Protein AF-A0A7D8ZAU3-F1 (afdb_monomer_lite)

Foldseek 3Di:
DLQDPLQLVLLVQVLVLCVPPPLVVLDDDDDFDAFAQACPAPLRTGDPVHDLVLLLLLLLLLLVVQHRPNLSSQLSVQCSPPPGPQCRQPPVSSVVSNVVSVHPCPVSCSVCQFPNDVVSVVVVVLVPDPPRDPPPPPPPPPPPPPPVDRDDGYPNSSVSSVVSNVVCVVVVPNAPPWDWDQDPPDPGIQIWGQDPNDTDSCPQDDGSVSVSVRSVVRSVVVVVVVVPPDDPPDDDDD

Sequence (238 aa):
MSRCPDARRCEAVFEEVIKADGIADKIDLSLGIVGKIDPEAEYGVDCMHGDLECAGDAHELCLVENLPLTQWYAVLTCMNFAHFPGAIGQLAFTRQCAEASGVDWWGSGVGRCIQGRHAEHAALVEKDDPRGEVATFNNKDEAWAFDPAPEPLGRRARRLLRDSVEQTIADGIKKSCTIRITSTLNSRYRDCVVDGGQWKGCNDGHEVVDFVKAINEEHKNLGKLNEKKIPPWWTVLV

Radius of gyration: 20.71 Å; chains: 1; bounding box: 61×51×58 Å

Structure (mmCIF, N/CA/C/O backbone):
data_AF-A0A7D8ZAU3-F1
#
_entry.id   AF-A0A7D8ZAU3-F1
#
loop_
_atom_site.group_PDB
_atom_site.id
_atom_site.type_symbol
_atom_site.label_atom_id
_atom_site.label_alt_id
_atom_site.label_comp_id
_atom_site.label_asym_id
_atom_site.label_entity_id
_atom_site.label_seq_id
_atom_site.pdbx_PDB_ins_code
_atom_site.Cartn_x
_atom_site.Cartn_y
_atom_site.Cartn_z
_atom_site.occupancy
_atom_site.B_iso_or_equiv
_atom_site.auth_seq_id
_atom_site.auth_comp_id
_atom_site.auth_asym_id
_atom_site.auth_atom_id
_atom_site.pdbx_PDB_model_num
ATOM 1 N N . MET A 1 1 ? 6.099 1.393 2.712 1.00 96.12 1 MET A N 1
ATOM 2 C CA . MET A 1 1 ? 7.513 1.006 2.870 1.00 96.12 1 MET A CA 1
ATOM 3 C C . MET A 1 1 ? 7.552 -0.507 2.886 1.00 96.12 1 MET A C 1
ATOM 5 O O . MET A 1 1 ? 7.630 -1.127 3.945 1.00 96.12 1 MET A O 1
ATOM 9 N N . SER A 1 2 ? 7.455 -1.069 1.693 1.00 97.56 2 SER A N 1
ATOM 10 C CA . SER A 1 2 ? 7.333 -2.488 1.367 1.00 97.56 2 SER A CA 1
ATOM 11 C C . SER A 1 2 ? 8.500 -3.332 1.888 1.00 97.56 2 SER A C 1
ATOM 13 O O . SER A 1 2 ? 8.362 -4.524 2.133 1.00 97.56 2 SER A O 1
ATOM 15 N N . ARG A 1 3 ? 9.673 -2.725 2.121 1.00 97.31 3 ARG A N 1
ATOM 16 C CA . ARG A 1 3 ? 10.873 -3.421 2.626 1.00 97.31 3 ARG A CA 1
ATOM 17 C C . ARG A 1 3 ? 11.114 -3.221 4.124 1.00 97.31 3 ARG A C 1
ATOM 19 O O . ARG A 1 3 ? 12.088 -3.745 4.667 1.00 97.31 3 ARG A O 1
ATOM 26 N N . CYS A 1 4 ? 10.238 -2.490 4.815 1.00 97.94 4 CYS A N 1
ATOM 27 C CA . CYS A 1 4 ? 10.399 -2.173 6.229 1.00 97.94 4 CYS A CA 1
ATOM 28 C C . CYS A 1 4 ? 9.945 -3.340 7.131 1.00 97.94 4 CYS A C 1
ATOM 30 O O . CYS A 1 4 ? 8.795 -3.773 7.049 1.00 97.94 4 CYS A O 1
ATOM 32 N N . PRO A 1 5 ? 10.786 -3.831 8.063 1.00 97.38 5 PRO A N 1
ATOM 33 C CA . PRO A 1 5 ? 10.400 -4.923 8.959 1.00 97.38 5 PRO A CA 1
ATOM 34 C C . PRO A 1 5 ? 9.244 -4.559 9.907 1.00 97.38 5 PRO A C 1
ATOM 36 O O . PRO A 1 5 ? 8.476 -5.441 10.292 1.00 97.38 5 PRO A O 1
ATOM 39 N N . ASP A 1 6 ? 9.094 -3.277 10.259 1.00 97.62 6 ASP A N 1
ATOM 40 C CA . ASP A 1 6 ? 7.975 -2.792 11.074 1.00 97.62 6 ASP A CA 1
ATOM 41 C C . ASP A 1 6 ? 6.657 -2.767 10.269 1.00 97.62 6 ASP A C 1
ATOM 43 O O . ASP A 1 6 ? 5.606 -3.073 10.834 1.00 97.62 6 ASP A O 1
ATOM 47 N N . ALA A 1 7 ? 6.708 -2.489 8.954 1.00 97.56 7 ALA A N 1
ATOM 48 C CA . ALA A 1 7 ? 5.566 -2.619 8.030 1.00 97.56 7 ALA A CA 1
ATOM 49 C C . ALA A 1 7 ? 5.050 -4.056 7.991 1.00 97.56 7 ALA A C 1
ATOM 51 O O . ALA A 1 7 ? 3.906 -4.310 8.372 1.00 97.56 7 ALA A O 1
ATOM 52 N N . ARG A 1 8 ? 5.951 -5.005 7.708 1.00 97.12 8 ARG A N 1
ATOM 53 C CA . ARG A 1 8 ? 5.633 -6.438 7.683 1.00 97.12 8 ARG A CA 1
ATOM 54 C C . ARG A 1 8 ? 4.973 -6.921 8.974 1.00 97.12 8 ARG A C 1
ATOM 56 O O . ARG A 1 8 ? 4.110 -7.793 8.950 1.00 97.12 8 ARG A O 1
ATOM 63 N N . ARG A 1 9 ? 5.373 -6.369 10.127 1.00 96.31 9 ARG A N 1
ATOM 64 C CA . ARG A 1 9 ? 4.772 -6.718 11.421 1.00 96.31 9 ARG A CA 1
ATOM 65 C C . ARG A 1 9 ? 3.325 -6.245 11.540 1.00 96.31 9 ARG A C 1
ATOM 67 O O . ARG A 1 9 ? 2.490 -7.010 12.014 1.00 96.31 9 ARG A O 1
ATOM 74 N N . CYS A 1 10 ? 3.031 -5.011 11.143 1.00 96.81 10 CYS A N 1
ATOM 75 C CA . CYS A 1 10 ? 1.653 -4.531 11.099 1.00 96.81 10 CYS A CA 1
ATOM 76 C C . CYS A 1 10 ? 0.798 -5.332 10.131 1.00 96.81 10 CYS A C 1
ATOM 78 O O . CYS A 1 10 ? -0.321 -5.692 10.473 1.00 96.81 10 CYS A O 1
ATOM 80 N N . GLU A 1 11 ? 1.330 -5.598 8.942 1.00 97.19 11 GLU A N 1
ATOM 81 C CA . GLU A 1 11 ? 0.614 -6.299 7.880 1.00 97.19 11 GLU A CA 1
ATOM 82 C C . GLU A 1 11 ? 0.275 -7.730 8.301 1.00 97.19 11 GLU A C 1
ATOM 84 O O . GLU A 1 11 ? -0.856 -8.165 8.125 1.00 97.19 11 GLU A O 1
ATOM 89 N N . ALA A 1 12 ? 1.190 -8.421 8.990 1.00 96.19 12 ALA A N 1
ATOM 90 C CA . ALA A 1 12 ? 0.909 -9.734 9.571 1.00 96.19 12 ALA A CA 1
ATOM 91 C C . ALA A 1 12 ? -0.213 -9.699 10.628 1.00 96.19 12 ALA A C 1
ATOM 93 O O . ALA A 1 12 ? -1.026 -10.616 10.698 1.00 96.19 12 ALA A O 1
ATOM 94 N N . VAL A 1 13 ? -0.286 -8.646 11.453 1.00 97.12 13 VAL A N 1
ATOM 95 C CA . VAL A 1 13 ? -1.397 -8.485 12.409 1.00 97.12 13 VAL A CA 1
ATOM 96 C C . VAL A 1 13 ? -2.700 -8.179 11.673 1.00 97.12 13 VAL A C 1
ATOM 98 O O . VAL A 1 13 ? -3.735 -8.763 11.988 1.00 97.12 13 VAL A O 1
ATOM 101 N N . PHE A 1 14 ? -2.669 -7.273 10.694 1.00 96.50 14 PHE A N 1
ATOM 102 C CA . PHE A 1 14 ? -3.873 -6.855 9.982 1.00 96.50 14 PHE A CA 1
ATOM 103 C C . PHE A 1 14 ? -4.424 -7.929 9.044 1.00 96.50 14 PHE A C 1
ATOM 105 O O . PHE A 1 14 ? -5.636 -7.968 8.849 1.00 96.50 14 PHE A O 1
ATOM 112 N N . GLU A 1 15 ? -3.590 -8.839 8.541 1.00 95.81 15 GLU A N 1
ATOM 113 C CA . GLU A 1 15 ? -4.046 -10.038 7.835 1.00 95.81 15 GLU A CA 1
ATOM 114 C C . GLU A 1 15 ? -5.075 -10.808 8.678 1.00 95.81 15 GLU A C 1
ATOM 116 O O . GLU A 1 15 ? -6.176 -11.115 8.217 1.00 95.81 15 GLU A O 1
ATOM 121 N N . GLU A 1 16 ? -4.750 -11.059 9.946 1.00 97.31 16 GLU A N 1
ATOM 122 C CA . GLU A 1 16 ? -5.627 -11.781 10.867 1.00 97.31 16 GLU A CA 1
ATOM 123 C C . GLU A 1 16 ? -6.837 -10.940 11.302 1.00 97.31 16 GLU A C 1
ATOM 125 O O . GLU A 1 16 ? -7.926 -11.478 11.509 1.00 97.31 16 GLU A O 1
ATOM 130 N N . VAL A 1 17 ? -6.695 -9.611 11.373 1.00 97.44 17 VAL A N 1
ATOM 131 C CA . VAL A 1 17 ? -7.827 -8.696 11.613 1.00 97.44 17 VAL A CA 1
ATOM 132 C C . VAL A 1 17 ? -8.831 -8.751 10.461 1.00 97.44 17 VAL A C 1
ATOM 134 O O . VAL A 1 17 ? -10.031 -8.832 10.710 1.00 97.44 17 VAL A O 1
ATOM 137 N N . ILE A 1 18 ? -8.368 -8.738 9.210 1.00 96.06 18 ILE A N 1
ATOM 138 C CA . ILE A 1 18 ? -9.230 -8.783 8.019 1.00 96.06 18 ILE A CA 1
ATOM 139 C C . ILE A 1 18 ? -9.962 -10.126 7.921 1.00 96.06 18 ILE A C 1
ATOM 141 O O . ILE A 1 18 ? -11.128 -10.156 7.530 1.00 96.06 18 ILE A O 1
ATOM 145 N N . LYS A 1 19 ? -9.301 -11.226 8.306 1.00 95.62 19 LYS A N 1
ATOM 146 C CA . LYS A 1 19 ? -9.902 -12.570 8.355 1.00 95.62 19 LYS A CA 1
ATOM 147 C C . LYS A 1 19 ? -10.919 -12.746 9.486 1.00 95.62 19 LYS A C 1
ATOM 149 O O . LYS A 1 19 ? -11.674 -13.719 9.460 1.00 95.62 19 LYS A O 1
ATOM 154 N N . ALA A 1 20 ? -10.939 -11.859 10.482 1.00 97.00 20 ALA A N 1
ATOM 155 C CA . ALA A 1 20 ? -11.909 -11.940 11.564 1.00 97.00 20 ALA A CA 1
ATOM 156 C C . ALA A 1 20 ? -13.340 -11.722 11.043 1.00 97.00 20 ALA A C 1
ATOM 158 O O . ALA A 1 20 ? -13.595 -10.891 10.168 1.00 97.00 20 ALA A O 1
ATOM 159 N N . ASP A 1 21 ? -14.284 -12.477 11.609 1.00 95.00 21 ASP A N 1
ATOM 160 C CA . ASP A 1 21 ? -15.651 -12.566 11.098 1.00 95.00 21 ASP A CA 1
ATOM 161 C C . ASP A 1 21 ? -16.341 -11.193 10.983 1.00 95.00 21 ASP A C 1
ATOM 163 O O . ASP A 1 21 ? -16.416 -10.407 11.937 1.00 95.00 21 ASP A O 1
ATOM 167 N N . GLY A 1 22 ? -16.823 -10.896 9.775 1.00 93.75 22 GLY A N 1
ATOM 168 C CA . GLY A 1 22 ? -17.510 -9.655 9.432 1.00 93.75 22 GLY A CA 1
ATOM 169 C C . GLY A 1 22 ? -16.682 -8.376 9.594 1.00 93.75 22 GLY A C 1
ATOM 170 O O . GLY A 1 22 ? -17.286 -7.315 9.759 1.00 93.75 22 GLY A O 1
ATOM 171 N N . ILE A 1 23 ? -15.343 -8.433 9.626 1.00 96.06 23 ILE A N 1
ATOM 172 C CA . ILE A 1 23 ? -14.496 -7.226 9.629 1.00 96.06 23 ILE A CA 1
ATOM 173 C C . ILE A 1 23 ? -14.308 -6.656 8.227 1.00 96.06 23 ILE A C 1
ATOM 175 O O . ILE A 1 23 ? -14.427 -5.443 8.069 1.00 96.06 23 ILE A O 1
ATOM 179 N N . ALA A 1 24 ? -14.066 -7.501 7.222 1.00 92.62 24 ALA A N 1
ATOM 180 C CA . ALA A 1 24 ? -13.838 -7.051 5.847 1.00 92.62 24 ALA A CA 1
ATOM 181 C C . ALA A 1 24 ? -14.979 -6.163 5.305 1.00 92.62 24 ALA A C 1
ATOM 183 O O . ALA A 1 24 ? -14.713 -5.209 4.584 1.00 92.62 24 ALA A O 1
ATOM 184 N N . ASP A 1 25 ? -16.224 -6.409 5.725 1.00 92.81 25 ASP A N 1
ATOM 185 C CA . ASP A 1 25 ? -17.401 -5.623 5.319 1.00 92.81 25 ASP A CA 1
ATOM 186 C C . ASP A 1 25 ? -17.558 -4.285 6.070 1.00 92.81 25 ASP A C 1
ATOM 188 O O . ASP A 1 25 ? -18.418 -3.473 5.730 1.00 92.81 25 ASP A O 1
ATOM 192 N N . LYS A 1 26 ? -16.775 -4.059 7.131 1.00 94.38 26 LYS A N 1
ATOM 193 C CA . LYS A 1 26 ? -16.875 -2.881 8.015 1.00 94.38 26 LYS A CA 1
ATOM 194 C C . LYS A 1 26 ? -15.749 -1.876 7.809 1.00 94.38 26 LYS A C 1
ATOM 196 O O . LYS A 1 26 ? -15.745 -0.840 8.478 1.00 94.38 26 LYS A O 1
ATOM 201 N N . ILE A 1 27 ? -14.787 -2.190 6.947 1.00 94.50 27 ILE A N 1
ATOM 202 C CA . ILE A 1 27 ? -13.601 -1.371 6.716 1.00 94.50 27 ILE A CA 1
ATOM 203 C C . ILE A 1 27 ? -13.516 -0.931 5.261 1.00 94.50 27 ILE A C 1
ATOM 205 O O . ILE A 1 27 ? -13.858 -1.671 4.346 1.00 94.50 27 ILE A O 1
ATOM 209 N N . ASP A 1 28 ? -12.995 0.274 5.077 1.00 93.00 28 ASP A N 1
ATOM 210 C CA . ASP A 1 28 ? -12.456 0.750 3.811 1.00 93.00 28 ASP A CA 1
ATOM 211 C C . ASP A 1 28 ? -10.948 0.916 4.022 1.00 93.00 28 ASP A C 1
ATOM 213 O O . ASP A 1 28 ? -10.507 1.835 4.719 1.00 93.00 28 ASP A O 1
ATOM 217 N N . LEU A 1 29 ? -10.168 -0.071 3.571 1.00 94.31 29 LEU A N 1
ATOM 218 C CA . LEU A 1 29 ? -8.738 -0.151 3.860 1.00 94.31 29 LEU A CA 1
ATOM 219 C C . LEU A 1 29 ? -7.921 0.450 2.717 1.00 94.31 29 LEU A C 1
ATOM 221 O O . LEU A 1 29 ? -7.858 -0.113 1.627 1.00 94.31 29 LEU A O 1
ATOM 225 N N . SER A 1 30 ? -7.218 1.540 3.013 1.00 94.00 30 SER A N 1
ATOM 226 C CA . SER A 1 30 ? -6.225 2.152 2.128 1.00 94.00 30 SER A CA 1
ATOM 227 C C . SER A 1 30 ? -4.796 1.841 2.580 1.00 94.00 30 SER A C 1
ATOM 229 O O . SER A 1 30 ? -4.517 1.839 3.781 1.00 94.00 30 SER A O 1
ATOM 231 N N . LEU A 1 31 ? -3.875 1.684 1.628 1.00 96.94 31 LEU A N 1
ATOM 232 C CA . LEU A 1 31 ? -2.433 1.611 1.878 1.00 96.94 31 LEU A CA 1
ATOM 233 C C . LE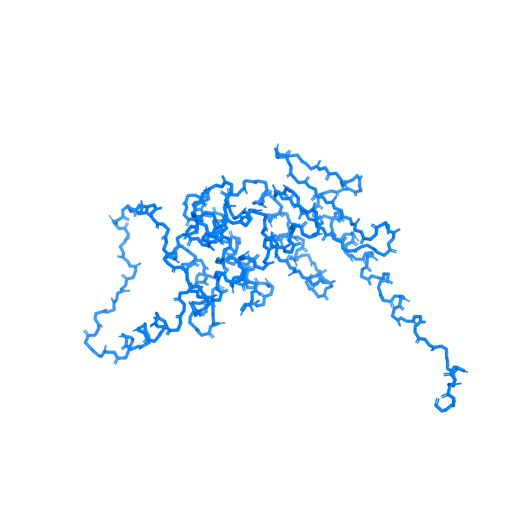U A 1 31 ? -1.778 2.976 1.628 1.00 96.94 31 LEU A C 1
ATOM 235 O O . LEU A 1 31 ? -2.071 3.629 0.629 1.00 96.94 31 LEU A O 1
ATOM 239 N N . GLY A 1 32 ? -0.877 3.390 2.522 1.00 97.44 32 GLY A N 1
ATOM 240 C CA . GLY A 1 32 ? -0.114 4.632 2.399 1.00 97.44 32 GLY A CA 1
ATOM 241 C C . GLY A 1 32 ? 1.392 4.393 2.478 1.00 97.44 32 GLY A C 1
ATOM 242 O O . GLY A 1 32 ? 1.887 3.721 3.381 1.00 97.44 32 GLY A O 1
ATOM 243 N N . ILE A 1 33 ? 2.127 4.986 1.543 1.00 98.25 33 ILE A N 1
ATOM 244 C CA . ILE A 1 33 ? 3.584 4.895 1.427 1.00 98.25 33 ILE A CA 1
ATOM 245 C C . ILE A 1 33 ? 4.261 6.107 2.062 1.00 98.25 33 ILE A C 1
ATOM 247 O O . ILE A 1 33 ? 3.938 7.248 1.740 1.00 98.25 33 ILE A O 1
ATOM 251 N N . VAL A 1 34 ? 5.225 5.857 2.949 1.00 98.25 34 VAL A N 1
ATOM 252 C CA . VAL A 1 34 ? 6.100 6.881 3.535 1.00 98.25 34 VAL A CA 1
ATOM 253 C C . VAL A 1 34 ? 7.380 6.963 2.711 1.00 98.25 34 VAL A C 1
ATOM 255 O O . VAL A 1 34 ? 8.058 5.958 2.534 1.00 98.25 34 VAL A O 1
ATOM 258 N N . GLY A 1 35 ? 7.723 8.164 2.259 1.00 97.50 35 GLY A N 1
ATOM 259 C CA . GLY A 1 35 ? 8.931 8.455 1.492 1.00 97.50 35 GLY A CA 1
ATOM 260 C C . GLY A 1 35 ? 9.160 9.962 1.413 1.00 97.50 35 GLY A C 1
ATOM 261 O O . GLY A 1 35 ? 8.532 10.734 2.148 1.00 97.50 35 GLY A O 1
ATOM 262 N N . LYS A 1 36 ? 10.045 10.400 0.520 1.00 98.25 36 LYS A N 1
ATOM 263 C CA . LYS A 1 36 ? 10.250 11.822 0.212 1.00 98.25 36 LYS A CA 1
ATOM 264 C C . LYS A 1 36 ? 10.069 12.061 -1.276 1.00 98.25 36 LYS A C 1
ATOM 266 O O . LYS A 1 36 ? 10.484 11.248 -2.087 1.00 98.25 36 LYS A O 1
ATOM 271 N N . ILE A 1 37 ? 9.484 13.196 -1.641 1.00 98.31 37 ILE A N 1
ATOM 272 C CA . ILE A 1 37 ? 9.418 13.600 -3.046 1.00 98.31 37 ILE A CA 1
ATOM 273 C C . ILE A 1 37 ? 10.795 14.093 -3.482 1.00 98.31 37 ILE A C 1
ATOM 275 O O . ILE A 1 37 ? 11.309 15.052 -2.906 1.00 98.31 37 ILE A O 1
ATOM 279 N N . ASP A 1 38 ? 11.351 13.455 -4.508 1.00 97.75 38 ASP A N 1
ATOM 280 C CA . ASP A 1 38 ? 12.632 13.820 -5.107 1.00 97.75 38 ASP A CA 1
ATOM 281 C C . ASP A 1 38 ? 12.553 13.649 -6.633 1.00 97.75 38 ASP A C 1
ATOM 283 O O . ASP A 1 38 ? 12.555 12.519 -7.118 1.00 97.75 38 ASP A O 1
ATOM 287 N N . PRO A 1 39 ? 12.449 14.744 -7.410 1.00 95.12 39 PRO A N 1
ATOM 288 C CA . PRO A 1 39 ? 12.384 14.683 -8.870 1.00 95.12 39 PRO A CA 1
ATOM 289 C C . PRO A 1 39 ? 13.600 14.033 -9.541 1.00 95.12 39 PRO A C 1
ATOM 291 O O . PRO A 1 39 ? 13.469 13.599 -10.684 1.00 95.12 39 PRO A O 1
ATOM 294 N N . GLU A 1 40 ? 14.747 13.985 -8.859 1.00 96.19 40 GLU A N 1
ATOM 295 C CA . GLU A 1 40 ? 15.991 13.412 -9.385 1.00 96.19 40 GLU A CA 1
ATOM 296 C C . GLU A 1 40 ? 16.122 11.911 -9.075 1.00 96.19 40 GLU A C 1
ATOM 298 O O . GLU A 1 40 ? 16.986 11.241 -9.640 1.00 96.19 40 GLU A O 1
ATOM 303 N N . ALA A 1 41 ? 15.267 11.366 -8.202 1.00 95.94 41 ALA A N 1
ATOM 304 C CA . ALA A 1 41 ? 15.216 9.935 -7.924 1.00 95.94 41 ALA A CA 1
ATOM 305 C C . ALA A 1 41 ? 14.584 9.157 -9.093 1.00 95.94 41 ALA A C 1
ATOM 307 O O . ALA A 1 41 ? 13.706 9.670 -9.793 1.00 95.94 41 ALA A O 1
ATOM 308 N N . GLU A 1 42 ? 14.960 7.883 -9.256 1.00 94.50 42 GLU A N 1
ATOM 309 C CA . GLU A 1 42 ? 14.556 7.008 -10.378 1.00 94.50 42 GLU A CA 1
ATOM 310 C C . GLU A 1 42 ? 13.036 7.018 -10.645 1.00 94.50 42 GLU A C 1
ATOM 312 O O . GLU A 1 42 ? 12.568 7.050 -11.790 1.00 94.50 42 GLU A O 1
ATOM 317 N N . TYR A 1 43 ? 12.241 7.057 -9.573 1.00 96.38 43 TYR A N 1
ATOM 318 C CA . TYR A 1 43 ? 10.780 7.060 -9.645 1.00 96.38 43 TYR A CA 1
ATOM 319 C C . TYR A 1 43 ? 10.125 8.377 -9.207 1.00 96.38 43 TYR A C 1
ATOM 321 O O . TYR A 1 43 ? 8.900 8.436 -9.083 1.00 96.38 43 TYR A O 1
ATOM 329 N N . GLY A 1 44 ? 10.906 9.444 -9.008 1.00 96.81 44 GLY A N 1
ATOM 330 C CA . GLY A 1 44 ? 10.417 10.730 -8.498 1.00 96.81 44 GLY A CA 1
ATOM 331 C C . GLY A 1 44 ? 10.161 10.751 -6.982 1.00 96.81 44 GLY A C 1
ATOM 332 O O . GLY A 1 44 ? 9.529 11.684 -6.473 1.00 96.81 44 GLY A O 1
ATOM 333 N N . VAL A 1 45 ? 10.599 9.703 -6.280 1.00 98.25 45 VAL A N 1
ATOM 334 C CA . VAL A 1 45 ? 10.457 9.488 -4.837 1.00 98.25 45 VAL A CA 1
ATOM 335 C C . VAL A 1 45 ? 11.741 8.848 -4.309 1.00 98.25 45 VAL A C 1
ATOM 337 O O . VAL A 1 45 ? 12.236 7.897 -4.905 1.00 98.25 45 VAL A O 1
ATOM 340 N N . ASP A 1 46 ? 12.241 9.356 -3.185 1.00 97.94 46 ASP A N 1
ATOM 341 C CA . ASP A 1 46 ? 13.327 8.781 -2.387 1.00 97.94 46 ASP A CA 1
ATOM 342 C C . ASP A 1 46 ? 12.733 7.916 -1.258 1.00 97.94 46 ASP A C 1
ATOM 344 O O . ASP A 1 46 ? 11.981 8.411 -0.403 1.00 97.94 46 ASP A O 1
ATOM 348 N N . CYS A 1 47 ? 13.050 6.618 -1.278 1.00 97.81 47 CYS A N 1
ATOM 349 C CA . CYS A 1 47 ? 12.605 5.620 -0.302 1.00 97.81 47 CYS A CA 1
ATOM 350 C C . CYS A 1 47 ? 13.749 5.211 0.635 1.00 97.81 47 CYS A C 1
ATOM 352 O O . CYS A 1 47 ? 14.914 5.148 0.245 1.00 97.81 47 CYS A O 1
ATOM 354 N N . MET A 1 48 ? 13.422 4.883 1.888 1.00 96.88 48 MET A N 1
ATOM 355 C CA . MET A 1 48 ? 14.415 4.635 2.941 1.00 96.88 48 MET A CA 1
ATOM 356 C C . MET A 1 48 ? 15.311 3.420 2.659 1.00 96.88 48 MET A C 1
ATOM 358 O O . MET A 1 48 ? 16.473 3.413 3.066 1.00 96.88 48 MET A O 1
ATOM 362 N N . HIS A 1 49 ? 14.790 2.405 1.972 1.00 95.25 49 HIS A N 1
ATOM 363 C CA . HIS A 1 49 ? 15.515 1.180 1.631 1.00 95.25 49 HIS A CA 1
ATOM 364 C C . HIS A 1 49 ? 15.896 1.109 0.139 1.00 95.25 49 HIS A C 1
ATOM 366 O O . HIS A 1 49 ? 16.114 0.017 -0.392 1.00 95.25 49 HIS A O 1
ATOM 372 N N . GLY A 1 50 ? 16.011 2.269 -0.520 1.00 95.50 50 GLY A N 1
ATOM 373 C CA . GLY A 1 50 ? 16.469 2.412 -1.904 1.00 95.50 50 GLY A CA 1
ATOM 374 C C . GLY A 1 50 ? 15.400 2.116 -2.957 1.00 95.50 50 GLY A C 1
ATOM 375 O O . GLY A 1 50 ? 14.234 1.874 -2.647 1.00 95.50 50 GLY A O 1
ATOM 376 N N . ASP A 1 51 ? 15.810 2.112 -4.224 1.00 96.12 51 ASP A N 1
ATOM 377 C CA . ASP A 1 51 ? 14.881 2.094 -5.362 1.00 96.12 51 ASP A CA 1
ATOM 378 C C . ASP A 1 51 ? 14.000 0.841 -5.423 1.00 96.12 51 ASP A C 1
ATOM 380 O O . ASP A 1 51 ? 12.839 0.924 -5.814 1.00 96.12 51 ASP A O 1
ATOM 384 N N . LEU A 1 52 ? 14.498 -0.316 -4.974 1.00 96.00 52 LEU A N 1
ATOM 385 C CA . LEU A 1 52 ? 13.681 -1.531 -4.915 1.00 96.00 52 LEU A CA 1
ATOM 386 C C . LEU A 1 52 ? 12.537 -1.424 -3.892 1.00 96.00 52 LEU A C 1
ATOM 388 O O . LEU A 1 52 ? 11.495 -2.043 -4.089 1.00 96.00 52 LEU A O 1
ATOM 392 N N . GLU A 1 53 ? 12.684 -0.637 -2.820 1.00 97.62 53 GLU A N 1
ATOM 393 C CA . GLU A 1 53 ? 11.541 -0.320 -1.954 1.00 97.62 53 GLU A CA 1
ATOM 394 C C . GLU A 1 53 ? 10.519 0.544 -2.687 1.00 97.62 53 GLU A C 1
ATOM 396 O O . GLU A 1 53 ? 9.338 0.217 -2.645 1.00 97.62 53 GLU A O 1
ATOM 401 N N . CYS A 1 54 ? 10.957 1.581 -3.405 1.00 98.19 54 CYS A N 1
ATOM 402 C CA . CYS A 1 54 ? 10.053 2.412 -4.200 1.00 98.19 54 CYS A CA 1
ATOM 403 C C . CYS A 1 54 ? 9.321 1.603 -5.285 1.00 98.19 54 CYS A C 1
ATOM 405 O O . CYS A 1 54 ? 8.125 1.802 -5.503 1.00 98.19 54 CYS A O 1
ATOM 407 N N . ALA A 1 55 ? 10.009 0.666 -5.945 1.00 98.06 55 ALA A N 1
ATOM 408 C CA . ALA A 1 55 ? 9.388 -0.257 -6.890 1.00 98.06 55 ALA A CA 1
ATOM 409 C C . ALA A 1 55 ? 8.346 -1.145 -6.192 1.00 98.06 55 ALA A C 1
ATOM 411 O O . ALA A 1 55 ? 7.208 -1.232 -6.649 1.00 98.06 55 ALA A O 1
ATOM 412 N N . GLY A 1 56 ? 8.699 -1.740 -5.046 1.00 97.75 56 GLY A N 1
ATOM 413 C CA . GLY A 1 56 ? 7.790 -2.570 -4.251 1.00 97.75 56 GLY A CA 1
ATOM 414 C C . GLY A 1 56 ? 6.567 -1.803 -3.745 1.00 97.75 56 GLY A C 1
ATOM 415 O O . GLY A 1 56 ? 5.446 -2.280 -3.883 1.00 97.75 56 GLY A O 1
ATOM 416 N N . ASP A 1 57 ? 6.767 -0.577 -3.260 1.00 98.69 57 ASP A N 1
ATOM 417 C CA . ASP A 1 57 ? 5.701 0.331 -2.831 1.00 98.69 57 ASP A CA 1
ATOM 418 C C . ASP A 1 57 ? 4.746 0.643 -4.000 1.00 98.69 57 ASP A C 1
ATOM 420 O O . ASP A 1 57 ? 3.524 0.609 -3.853 1.00 98.69 57 ASP A O 1
ATOM 424 N N . ALA A 1 58 ? 5.282 0.891 -5.200 1.00 98.75 58 ALA A N 1
ATOM 425 C CA . ALA A 1 58 ? 4.469 1.112 -6.393 1.00 98.75 58 ALA A CA 1
ATOM 426 C C . ALA A 1 58 ? 3.709 -0.151 -6.841 1.00 98.75 58 ALA A C 1
ATOM 428 O O . ALA A 1 58 ? 2.578 -0.051 -7.326 1.00 98.75 58 ALA A O 1
ATOM 429 N N . HIS A 1 59 ? 4.307 -1.335 -6.677 1.00 98.62 59 HIS A N 1
ATOM 430 C CA . HIS A 1 59 ? 3.652 -2.613 -6.950 1.00 98.62 59 HIS A CA 1
ATOM 431 C C . HIS A 1 59 ? 2.462 -2.832 -6.009 1.00 98.62 59 HIS A C 1
ATOM 433 O O . HIS A 1 59 ? 1.362 -3.116 -6.483 1.00 98.62 59 HIS A O 1
ATOM 439 N N . GLU A 1 60 ? 2.654 -2.631 -4.703 1.00 98.62 60 GLU A N 1
ATOM 440 C CA . GLU A 1 60 ? 1.598 -2.739 -3.690 1.00 98.62 60 GLU A CA 1
ATOM 441 C C . GLU A 1 60 ? 0.439 -1.776 -3.966 1.00 98.62 60 GLU A C 1
ATOM 443 O O . GLU A 1 60 ? -0.722 -2.183 -3.957 1.00 98.62 60 GLU A O 1
ATOM 448 N N . LEU A 1 61 ? 0.733 -0.523 -4.323 1.00 98.81 61 LEU A N 1
ATOM 449 C CA . LEU A 1 61 ? -0.295 0.450 -4.703 1.00 98.81 61 LEU A CA 1
ATOM 450 C C . LEU A 1 61 ? -1.083 0.028 -5.951 1.00 98.81 61 LEU A C 1
ATOM 452 O O . LEU A 1 61 ? -2.296 0.224 -6.014 1.00 98.81 61 LEU A O 1
ATOM 456 N N . CYS A 1 62 ? -0.427 -0.580 -6.942 1.00 98.81 62 CYS A N 1
ATOM 457 C CA . CYS A 1 62 ? -1.119 -1.130 -8.107 1.00 98.81 62 CYS A CA 1
ATOM 458 C C . CYS A 1 62 ? -1.993 -2.346 -7.765 1.00 98.81 62 CYS A C 1
ATOM 460 O O . CYS A 1 62 ? -3.028 -2.529 -8.409 1.00 98.81 62 CYS A O 1
ATOM 462 N N . LEU A 1 63 ? -1.615 -3.158 -6.773 1.00 98.62 63 LEU A N 1
ATOM 463 C CA . LEU A 1 63 ? -2.463 -4.243 -6.273 1.00 98.62 63 LEU A CA 1
ATOM 464 C C . LEU A 1 63 ? -3.723 -3.676 -5.606 1.00 98.62 63 LEU A C 1
ATOM 466 O O . LEU A 1 63 ? -4.824 -4.089 -5.959 1.00 98.62 63 LEU A O 1
ATOM 470 N N . VAL A 1 64 ? -3.569 -2.686 -4.719 1.00 98.31 64 VAL A N 1
ATOM 471 C CA . VAL A 1 64 ? -4.690 -2.009 -4.036 1.00 98.31 64 VAL A CA 1
ATOM 472 C C . VAL A 1 64 ? -5.649 -1.351 -5.034 1.00 98.31 64 VAL A C 1
ATOM 474 O O . VAL A 1 64 ? -6.861 -1.460 -4.887 1.00 98.31 64 VAL A O 1
ATOM 477 N N . GLU A 1 65 ? -5.119 -0.701 -6.071 1.00 98.25 65 GLU A N 1
ATOM 478 C CA . GLU A 1 65 ? -5.916 -0.025 -7.104 1.00 98.25 65 GLU A CA 1
ATOM 479 C C . GLU A 1 65 ? -6.777 -0.991 -7.938 1.00 98.25 65 GLU A C 1
ATOM 481 O O . GLU A 1 65 ? -7.860 -0.616 -8.385 1.00 98.25 65 GLU A O 1
ATOM 486 N N . ASN A 1 66 ? -6.289 -2.207 -8.210 1.00 98.50 66 ASN A N 1
ATOM 487 C CA . ASN A 1 66 ? -6.875 -3.082 -9.235 1.00 98.50 66 ASN A CA 1
ATOM 488 C C . ASN A 1 66 ? -7.554 -4.340 -8.678 1.00 98.50 66 ASN A C 1
ATOM 490 O O . ASN A 1 66 ? -8.209 -5.053 -9.439 1.00 98.50 66 ASN A O 1
ATOM 494 N N . LEU A 1 67 ? -7.411 -4.639 -7.386 1.00 98.19 67 LEU A N 1
ATOM 495 C CA . LEU A 1 67 ? -7.905 -5.885 -6.804 1.00 98.19 67 LEU A CA 1
ATOM 496 C C . LEU A 1 67 ? -8.822 -5.640 -5.597 1.00 98.19 67 LEU A C 1
ATOM 498 O O . LEU A 1 67 ? -8.625 -4.688 -4.844 1.00 98.19 67 LEU A O 1
ATOM 502 N N . PRO A 1 68 ? -9.791 -6.539 -5.342 1.00 96.44 68 PRO A N 1
ATOM 503 C CA . PRO A 1 68 ? -10.537 -6.554 -4.087 1.00 96.44 68 PRO A CA 1
ATOM 504 C C . PRO A 1 68 ? -9.622 -6.737 -2.871 1.00 96.44 68 PRO A C 1
ATOM 506 O O . PRO A 1 68 ? -8.583 -7.391 -2.975 1.00 96.44 68 PRO A O 1
ATOM 509 N N . LEU A 1 69 ? -10.069 -6.251 -1.704 1.00 94.75 69 LEU A N 1
ATOM 510 C CA . LEU A 1 69 ? -9.331 -6.311 -0.436 1.00 94.75 69 LEU A CA 1
ATOM 511 C C . LEU A 1 69 ? -8.679 -7.669 -0.175 1.00 94.75 69 LEU A C 1
ATOM 513 O O . LEU A 1 69 ? -7.471 -7.766 0.011 1.00 94.75 69 LEU A O 1
ATOM 517 N N . THR A 1 70 ? -9.476 -8.732 -0.206 1.00 93.38 70 THR A N 1
ATOM 518 C CA . THR A 1 70 ? -8.999 -10.084 0.098 1.00 93.38 70 THR A CA 1
ATOM 519 C C . THR A 1 70 ? -7.958 -10.590 -0.899 1.00 93.38 70 THR A C 1
ATOM 521 O O . THR A 1 70 ? -7.079 -11.354 -0.512 1.00 93.38 70 THR A O 1
ATOM 524 N N . GLN A 1 71 ? -8.020 -10.156 -2.162 1.00 96.25 71 GLN A N 1
ATOM 525 C CA . GLN A 1 71 ? -7.065 -10.565 -3.190 1.00 96.25 71 GLN A CA 1
ATOM 526 C C . GLN A 1 71 ? -5.745 -9.809 -3.068 1.00 96.25 71 GLN A C 1
ATOM 528 O O . GLN A 1 71 ? -4.706 -10.461 -3.001 1.00 96.25 71 GLN A O 1
ATOM 533 N N . TRP A 1 72 ? -5.746 -8.470 -2.996 1.00 97.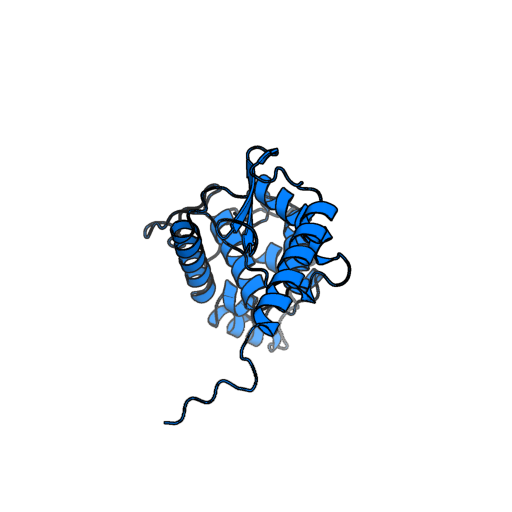38 72 TRP A N 1
ATOM 534 C CA . TRP A 1 72 ? -4.468 -7.755 -2.871 1.00 97.38 72 TRP A CA 1
ATOM 535 C C . TRP A 1 72 ? -3.758 -8.083 -1.560 1.00 97.38 72 TRP A C 1
ATOM 537 O O . TRP A 1 72 ? -2.534 -8.206 -1.561 1.00 97.38 72 TRP A O 1
ATOM 547 N N . TYR A 1 73 ? -4.501 -8.298 -0.466 1.00 97.38 73 TYR A N 1
ATOM 548 C CA . TYR A 1 73 ? -3.886 -8.682 0.803 1.00 97.38 73 TYR A CA 1
ATOM 549 C C . TYR A 1 73 ? -3.249 -10.071 0.728 1.00 97.38 73 TYR A C 1
ATOM 551 O O . TYR A 1 73 ? -2.165 -10.269 1.263 1.00 97.38 73 TYR A O 1
ATOM 559 N N . ALA A 1 74 ? -3.861 -11.020 0.010 1.00 96.62 74 ALA A N 1
ATOM 560 C CA . ALA A 1 74 ? -3.258 -12.334 -0.211 1.00 96.62 74 ALA A CA 1
ATOM 561 C C . ALA A 1 74 ? -1.927 -12.239 -0.983 1.00 96.62 74 ALA A C 1
ATOM 563 O O . ALA A 1 74 ? -0.965 -12.931 -0.636 1.00 96.62 74 ALA A O 1
ATOM 564 N N . VAL A 1 75 ? -1.845 -11.348 -1.981 1.00 98.12 75 VAL A N 1
ATOM 565 C CA . VAL A 1 75 ? -0.595 -11.086 -2.714 1.00 98.12 75 VAL A CA 1
ATOM 566 C C . VAL A 1 75 ? 0.452 -10.447 -1.800 1.00 98.12 75 VAL A C 1
ATOM 568 O O . VAL A 1 75 ? 1.600 -10.894 -1.787 1.00 98.12 75 VAL A O 1
ATOM 571 N N . LEU A 1 76 ? 0.059 -9.456 -0.992 1.00 97.69 76 LEU A N 1
ATOM 572 C CA . LEU A 1 76 ? 0.934 -8.818 -0.004 1.00 97.69 76 LEU A CA 1
ATOM 573 C C . LEU A 1 76 ? 1.476 -9.836 1.012 1.00 97.69 76 LEU A C 1
ATOM 575 O O . LEU A 1 76 ? 2.679 -9.880 1.264 1.00 97.69 76 LEU A O 1
ATOM 579 N N . THR A 1 77 ? 0.622 -10.713 1.546 1.00 96.69 77 THR A N 1
ATOM 580 C CA . THR A 1 77 ? 1.035 -11.806 2.438 1.00 96.69 77 THR A CA 1
ATOM 581 C C . THR A 1 77 ? 2.052 -12.728 1.763 1.00 96.69 77 THR A C 1
ATOM 583 O O . THR A 1 77 ? 3.059 -13.073 2.384 1.00 96.69 77 THR A O 1
ATOM 586 N N . CYS A 1 78 ? 1.853 -13.094 0.490 1.00 97.06 78 CYS A N 1
ATOM 587 C CA . CYS A 1 78 ? 2.839 -13.877 -0.263 1.00 97.06 78 CYS A CA 1
ATOM 588 C C . CYS A 1 78 ? 4.196 -13.160 -0.348 1.00 97.06 78 CYS A C 1
ATOM 590 O O . CYS A 1 78 ? 5.234 -13.759 -0.043 1.00 97.06 78 CYS A O 1
ATOM 592 N N . MET A 1 79 ? 4.189 -11.867 -0.694 1.00 96.25 79 MET A N 1
ATOM 593 C CA . MET A 1 79 ? 5.404 -11.051 -0.797 1.00 96.25 79 MET A CA 1
ATOM 594 C C . MET A 1 79 ? 6.150 -10.963 0.544 1.00 96.25 79 MET A C 1
ATOM 596 O O . MET A 1 79 ? 7.378 -11.068 0.582 1.00 96.25 79 MET A O 1
ATOM 600 N N . ASN A 1 80 ? 5.408 -10.842 1.645 1.00 95.44 80 ASN A N 1
ATOM 601 C CA . ASN A 1 80 ? 5.939 -10.727 3.001 1.00 95.44 80 ASN A CA 1
ATOM 602 C C . ASN A 1 80 ? 6.444 -12.040 3.612 1.00 95.44 80 ASN A C 1
ATOM 604 O O . ASN A 1 80 ? 7.353 -12.019 4.453 1.00 95.44 80 ASN A O 1
ATOM 608 N N . PHE A 1 81 ? 5.846 -13.174 3.242 1.00 90.25 81 PHE A N 1
ATOM 609 C CA . PHE A 1 81 ? 6.215 -14.483 3.780 1.00 90.25 81 PHE A CA 1
ATOM 610 C C . PHE A 1 81 ? 7.465 -15.070 3.117 1.00 90.25 81 PHE A C 1
ATOM 612 O O . PHE A 1 81 ? 8.244 -15.748 3.786 1.00 90.25 81 PHE A O 1
ATOM 619 N N . ALA A 1 82 ? 7.655 -14.832 1.818 1.00 74.94 82 ALA A N 1
ATOM 620 C CA . ALA A 1 82 ? 8.742 -15.432 1.051 1.00 74.94 82 ALA A CA 1
ATOM 621 C C . ALA A 1 82 ? 10.091 -14.711 1.280 1.00 74.94 82 ALA A C 1
ATOM 623 O O . ALA A 1 82 ? 10.528 -14.533 2.415 1.00 74.94 82 ALA A O 1
ATOM 624 N N . HIS A 1 83 ? 10.804 -14.328 0.221 1.00 82.00 83 HIS A N 1
ATOM 625 C CA . HIS A 1 83 ? 12.171 -13.787 0.264 1.00 82.00 83 HIS A CA 1
ATOM 626 C C . HIS A 1 83 ? 12.267 -12.349 0.825 1.00 82.00 83 HIS A C 1
ATOM 628 O O . HIS A 1 83 ? 12.965 -11.508 0.258 1.00 82.00 83 HIS A O 1
ATOM 634 N N . PHE A 1 84 ? 11.570 -12.043 1.922 1.00 89.06 84 PHE A N 1
ATOM 635 C CA . PHE A 1 84 ? 11.523 -10.717 2.530 1.00 89.06 84 PHE A CA 1
ATOM 636 C C . PHE A 1 84 ? 12.878 -10.299 3.139 1.00 89.06 84 PHE A C 1
ATOM 638 O O . PHE A 1 84 ? 13.501 -11.090 3.852 1.00 89.06 84 PHE A O 1
ATOM 645 N N . PRO A 1 85 ? 13.322 -9.039 2.955 1.00 91.44 85 PRO A N 1
ATOM 646 C CA . PRO A 1 85 ? 12.800 -8.049 2.008 1.00 91.44 85 PRO A CA 1
ATOM 647 C C . PRO A 1 85 ? 13.448 -8.179 0.616 1.00 91.44 85 PRO A C 1
ATOM 649 O O . PRO A 1 85 ? 13.127 -7.409 -0.279 1.00 91.44 85 PRO A O 1
ATOM 652 N N . GLY A 1 86 ? 14.396 -9.109 0.441 1.00 89.31 86 GLY A N 1
ATOM 653 C CA . GLY A 1 86 ? 15.297 -9.247 -0.708 1.00 89.31 86 GLY A CA 1
ATOM 654 C C . GLY A 1 86 ? 14.641 -9.095 -2.080 1.00 89.31 86 GLY A C 1
ATOM 655 O O . GLY A 1 86 ? 15.103 -8.269 -2.868 1.00 89.31 86 GLY A O 1
ATOM 656 N N . ALA A 1 87 ? 13.568 -9.848 -2.334 1.00 91.38 87 ALA A N 1
ATOM 657 C CA . ALA A 1 87 ? 12.902 -9.900 -3.641 1.00 91.38 87 ALA A CA 1
ATOM 658 C C . ALA A 1 87 ? 11.830 -8.812 -3.859 1.00 91.38 87 ALA A C 1
ATOM 660 O O . ALA A 1 87 ? 11.313 -8.664 -4.965 1.00 91.38 87 ALA A O 1
ATOM 661 N N . ILE A 1 88 ? 11.484 -8.036 -2.828 1.00 94.88 88 ILE A N 1
ATOM 662 C CA . ILE A 1 88 ? 10.453 -6.996 -2.933 1.00 94.88 88 ILE A CA 1
ATOM 663 C C . ILE A 1 88 ? 10.921 -5.882 -3.873 1.00 94.88 88 ILE A C 1
ATOM 665 O O . ILE A 1 88 ? 12.029 -5.371 -3.730 1.00 94.88 88 ILE A O 1
ATOM 669 N N . GLY A 1 89 ? 10.069 -5.519 -4.832 1.00 94.75 89 GLY A N 1
ATOM 670 C CA . GLY A 1 89 ? 10.380 -4.564 -5.901 1.00 94.75 89 GLY A CA 1
ATOM 671 C C . GLY A 1 89 ? 10.797 -5.203 -7.221 1.00 94.75 89 GLY A C 1
ATOM 672 O O . GLY A 1 89 ? 10.824 -4.517 -8.235 1.00 94.75 89 GLY A O 1
ATOM 673 N N . GLN A 1 90 ? 11.047 -6.514 -7.249 1.00 93.25 90 GLN A N 1
ATOM 674 C CA . GLN A 1 90 ? 11.249 -7.240 -8.502 1.00 93.25 90 GLN A CA 1
ATOM 675 C C . GLN A 1 90 ? 9.901 -7.565 -9.138 1.00 93.25 90 GLN A C 1
ATOM 677 O O . GLN A 1 90 ? 9.019 -8.135 -8.485 1.00 93.25 90 GLN A O 1
ATOM 682 N N . LEU A 1 91 ? 9.746 -7.251 -10.424 1.00 93.56 91 LEU A N 1
ATOM 683 C CA . LEU A 1 91 ? 8.498 -7.486 -11.143 1.00 93.56 91 LEU A CA 1
ATOM 684 C C . LEU A 1 91 ? 8.136 -8.971 -11.155 1.00 93.56 91 LEU A C 1
ATOM 686 O O . LEU A 1 91 ? 6.991 -9.335 -10.883 1.00 93.56 91 LEU A O 1
ATOM 690 N N . ALA A 1 92 ? 9.121 -9.823 -11.453 1.00 92.50 92 ALA A N 1
ATOM 691 C CA . ALA A 1 92 ? 8.937 -11.268 -11.531 1.00 92.50 92 ALA A CA 1
ATOM 692 C C . ALA A 1 92 ? 8.404 -11.844 -10.210 1.00 92.50 92 ALA A C 1
ATOM 694 O O . ALA A 1 92 ? 7.490 -12.666 -10.222 1.00 92.50 92 ALA A O 1
ATOM 695 N N . PHE A 1 93 ? 8.916 -11.363 -9.075 1.00 94.25 93 PHE A N 1
ATOM 696 C CA . PHE A 1 93 ? 8.481 -11.810 -7.755 1.00 94.25 93 PHE A CA 1
ATOM 697 C C . PHE A 1 93 ? 7.056 -11.345 -7.424 1.00 94.25 93 PHE A C 1
ATOM 699 O O . PHE A 1 93 ? 6.220 -12.157 -7.026 1.00 94.25 93 PHE A O 1
ATOM 706 N N . THR A 1 94 ? 6.732 -10.066 -7.655 1.00 96.06 94 THR A N 1
ATOM 707 C CA . THR A 1 94 ? 5.357 -9.566 -7.475 1.00 96.06 94 THR A CA 1
ATOM 708 C C . THR A 1 94 ? 4.373 -10.330 -8.362 1.00 96.06 94 THR A C 1
ATOM 710 O O . THR A 1 94 ? 3.305 -10.727 -7.895 1.00 96.06 94 THR A O 1
ATOM 713 N N . ARG A 1 95 ? 4.734 -10.579 -9.625 1.00 96.69 95 ARG A N 1
ATOM 714 C CA . ARG A 1 95 ? 3.902 -11.338 -10.560 1.00 96.69 95 ARG A CA 1
ATOM 715 C C . ARG A 1 95 ? 3.695 -12.778 -10.110 1.00 96.69 95 ARG A C 1
ATOM 717 O O . ARG A 1 95 ? 2.562 -13.247 -10.132 1.00 96.69 95 ARG A O 1
ATOM 724 N N . GLN A 1 96 ? 4.750 -13.450 -9.656 1.00 95.88 96 GLN A N 1
ATOM 725 C CA . GLN A 1 96 ? 4.647 -14.801 -9.114 1.00 95.88 96 GLN A CA 1
ATOM 726 C C . GLN A 1 96 ? 3.665 -14.854 -7.939 1.00 95.88 96 GLN A C 1
ATOM 728 O O . GLN A 1 96 ? 2.807 -15.733 -7.906 1.00 95.88 96 GLN A O 1
ATOM 733 N N . CYS A 1 97 ? 3.761 -13.915 -6.995 1.00 97.69 97 CYS A N 1
ATOM 734 C CA . CYS A 1 97 ? 2.831 -13.854 -5.871 1.00 97.69 97 CYS A CA 1
ATOM 735 C C . CYS A 1 97 ? 1.397 -13.554 -6.315 1.00 97.69 97 CYS A C 1
ATOM 737 O O . CYS A 1 97 ? 0.470 -14.195 -5.830 1.00 97.69 97 CYS A O 1
ATOM 739 N N . ALA A 1 98 ? 1.204 -12.644 -7.273 1.00 98.00 98 ALA A N 1
ATOM 740 C CA . ALA A 1 98 ? -0.111 -12.360 -7.837 1.00 98.00 98 ALA A CA 1
ATOM 741 C C . ALA A 1 98 ? -0.746 -13.619 -8.453 1.00 98.00 98 ALA A C 1
ATOM 743 O O . ALA A 1 98 ? -1.855 -14.006 -8.081 1.00 98.00 98 ALA A O 1
ATOM 744 N N . GLU A 1 99 ? -0.017 -14.304 -9.333 1.00 96.62 99 GLU A N 1
ATOM 745 C CA . GLU A 1 99 ? -0.493 -15.519 -10.001 1.00 96.62 99 GLU A CA 1
ATOM 746 C C . GLU A 1 99 ? -0.729 -16.665 -8.996 1.00 96.62 99 GLU A C 1
ATOM 748 O O . GLU A 1 99 ? -1.744 -17.359 -9.083 1.00 96.62 99 GLU A O 1
ATOM 753 N N . ALA A 1 100 ? 0.136 -16.823 -7.986 1.00 95.94 100 ALA A N 1
ATOM 754 C CA . ALA A 1 100 ? -0.039 -17.805 -6.911 1.00 95.94 100 ALA A CA 1
ATOM 755 C C . ALA A 1 100 ? -1.279 -17.531 -6.040 1.00 95.94 100 ALA A C 1
ATOM 757 O O . ALA A 1 100 ? -1.893 -18.468 -5.529 1.00 95.94 100 ALA A O 1
ATOM 758 N N . SER A 1 101 ? -1.675 -16.265 -5.901 1.00 96.38 101 SER A N 1
ATOM 759 C CA . SER A 1 101 ? -2.912 -15.847 -5.232 1.00 96.38 101 SER A CA 1
ATOM 760 C C . SER A 1 101 ? -4.139 -15.847 -6.156 1.00 96.38 101 SER A C 1
ATOM 762 O O . SER A 1 101 ? -5.202 -15.374 -5.755 1.00 96.38 101 SER A O 1
ATOM 764 N N . GLY A 1 102 ? -4.028 -16.382 -7.377 1.00 97.19 102 GLY A N 1
ATOM 765 C CA . GLY A 1 102 ? -5.143 -16.503 -8.322 1.00 97.19 102 GLY A CA 1
ATOM 766 C C . GLY A 1 102 ? -5.478 -15.220 -9.086 1.00 97.19 102 GLY A C 1
ATOM 767 O O . GLY A 1 102 ? -6.560 -15.123 -9.666 1.00 97.19 102 GLY A O 1
ATOM 768 N N . VAL A 1 103 ? -4.576 -14.236 -9.102 1.00 98.00 103 VAL A N 1
ATOM 769 C CA . VAL A 1 103 ? -4.748 -12.991 -9.855 1.00 98.00 103 VAL A CA 1
ATOM 770 C C . VAL A 1 103 ? -4.289 -13.193 -11.299 1.00 98.00 103 VAL A C 1
ATOM 772 O O . VAL A 1 103 ? -3.131 -13.520 -11.555 1.00 98.00 103 VAL A O 1
ATOM 775 N N . ASP A 1 104 ? -5.173 -12.929 -12.264 1.00 96.62 104 ASP A N 1
ATOM 776 C CA . ASP A 1 104 ? -4.770 -12.778 -13.666 1.00 96.62 104 ASP A CA 1
ATOM 777 C C . ASP A 1 104 ? -3.964 -11.484 -13.816 1.00 96.62 104 ASP A C 1
ATOM 779 O O . ASP A 1 104 ? -4.523 -10.387 -13.765 1.00 96.62 104 ASP A O 1
ATOM 783 N N . TRP A 1 105 ? -2.648 -11.604 -14.000 1.00 96.38 105 TRP A N 1
ATOM 784 C CA . TRP A 1 105 ? -1.724 -10.471 -14.056 1.00 96.38 105 TRP A CA 1
ATOM 785 C C . TRP A 1 105 ? -2.169 -9.360 -15.016 1.00 96.38 105 TRP A C 1
ATOM 787 O O . TRP A 1 105 ? -2.154 -8.182 -14.657 1.00 96.38 105 TRP A O 1
ATOM 797 N N . TRP A 1 106 ? -2.598 -9.722 -16.227 1.00 95.75 106 TRP A N 1
ATOM 798 C CA . TRP A 1 106 ? -3.019 -8.746 -17.233 1.00 95.75 106 TRP A CA 1
ATOM 799 C C . TRP A 1 106 ? -4.516 -8.464 -17.148 1.00 95.75 106 TRP A C 1
ATOM 801 O O . TRP A 1 106 ? -4.909 -7.298 -17.162 1.00 95.75 106 TRP A O 1
ATOM 811 N N . GLY A 1 107 ? -5.341 -9.506 -17.008 1.00 95.38 107 GLY A N 1
ATOM 812 C CA . GLY A 1 107 ? -6.800 -9.380 -16.967 1.00 95.38 107 GLY A CA 1
ATOM 813 C C . GLY A 1 107 ? -7.321 -8.588 -15.765 1.00 95.38 107 GLY A C 1
ATOM 814 O O . GLY A 1 107 ? -8.346 -7.920 -15.878 1.00 95.38 107 GLY A O 1
ATOM 815 N N . SER A 1 108 ? -6.595 -8.593 -14.643 1.00 97.50 108 SER A N 1
ATOM 816 C CA . SER A 1 108 ? -6.914 -7.764 -13.471 1.00 97.50 108 SER A CA 1
ATOM 817 C C . SER A 1 108 ? -6.561 -6.285 -13.640 1.00 97.50 108 SER A C 1
ATOM 819 O O . SER A 1 108 ? -7.064 -5.455 -12.895 1.00 97.50 108 SER A O 1
ATOM 821 N N . GLY A 1 109 ? -5.683 -5.934 -14.585 1.00 97.94 109 GLY A N 1
ATOM 822 C CA . GLY A 1 109 ? -5.137 -4.582 -14.725 1.00 97.94 109 GLY A CA 1
ATOM 823 C C . GLY A 1 109 ? -3.873 -4.302 -13.900 1.00 97.94 109 GLY A C 1
ATOM 824 O O . GLY A 1 109 ? -3.210 -3.292 -14.158 1.00 97.94 109 GLY A O 1
ATOM 825 N N . VAL A 1 110 ? -3.463 -5.200 -12.993 1.00 98.38 110 VAL A N 1
ATOM 826 C CA . VAL A 1 110 ? -2.237 -5.054 -12.178 1.00 98.38 110 VAL A CA 1
ATOM 827 C C . VAL A 1 110 ? -0.994 -4.901 -13.059 1.00 98.38 110 VAL A C 1
ATOM 829 O O . VAL A 1 110 ? -0.255 -3.923 -12.929 1.00 98.38 110 VAL A O 1
ATOM 832 N N . GLY A 1 111 ? -0.796 -5.802 -14.024 1.00 97.38 111 GLY A N 1
ATOM 833 C CA . GLY A 1 111 ? 0.342 -5.759 -14.942 1.00 97.38 111 GLY A CA 1
ATOM 834 C C . GLY A 1 111 ? 0.367 -4.491 -15.791 1.00 97.38 111 GLY A C 1
ATOM 835 O O . GLY A 1 111 ? 1.413 -3.861 -15.951 1.00 97.38 111 GLY A O 1
ATOM 836 N N . ARG A 1 112 ? -0.799 -4.035 -16.270 1.00 97.44 112 ARG A N 1
ATOM 837 C CA . ARG A 1 112 ? -0.921 -2.752 -16.985 1.00 97.44 112 ARG A CA 1
ATOM 838 C C . ARG A 1 112 ? -0.547 -1.573 -16.085 1.00 97.44 112 ARG A C 1
ATOM 840 O O . ARG A 1 112 ? 0.060 -0.618 -16.573 1.00 97.44 112 ARG A O 1
ATOM 847 N N . CYS A 1 113 ? -0.923 -1.605 -14.809 1.00 98.56 113 CYS A N 1
ATOM 848 C CA . CYS A 1 113 ? -0.595 -0.557 -13.847 1.00 98.56 113 CYS A CA 1
ATOM 849 C C . CYS A 1 113 ? 0.920 -0.472 -13.614 1.00 98.56 113 CYS A C 1
ATOM 851 O O . CYS A 1 113 ? 1.493 0.616 -13.759 1.00 98.56 113 CYS A O 1
ATOM 853 N N . ILE A 1 114 ? 1.550 -1.621 -13.341 1.00 98.12 114 ILE A N 1
ATOM 854 C CA . ILE A 1 114 ? 2.970 -1.738 -12.984 1.00 98.12 114 ILE A CA 1
ATOM 855 C C . ILE A 1 114 ? 3.884 -1.534 -14.191 1.00 98.12 114 ILE A C 1
ATOM 857 O O . ILE A 1 114 ? 4.825 -0.759 -14.097 1.00 98.12 114 ILE A O 1
ATOM 861 N N . GLN A 1 115 ? 3.605 -2.164 -15.334 1.00 96.06 115 GLN A N 1
ATOM 862 C CA . GLN A 1 115 ? 4.512 -2.175 -16.496 1.00 96.06 115 GLN A CA 1
ATOM 863 C C . GLN A 1 115 ? 4.070 -1.236 -17.631 1.00 96.06 115 GLN A C 1
ATOM 865 O O . GLN A 1 115 ? 4.856 -0.862 -18.501 1.00 96.06 115 GLN A O 1
ATOM 870 N N . GLY A 1 116 ? 2.802 -0.818 -17.644 1.00 94.81 116 GLY A N 1
ATOM 871 C CA . GLY A 1 116 ? 2.235 0.032 -18.690 1.00 94.81 116 GLY A CA 1
ATOM 872 C C . GLY A 1 116 ? 1.683 -0.721 -19.909 1.00 94.81 116 GLY A C 1
ATOM 873 O O . GLY A 1 116 ? 1.900 -1.911 -20.118 1.00 94.81 116 GLY A O 1
ATOM 874 N N . ARG A 1 117 ? 0.960 0.021 -20.762 1.00 89.69 117 ARG A N 1
ATOM 875 C CA . ARG A 1 117 ? 0.212 -0.525 -21.916 1.00 89.69 117 ARG A CA 1
ATOM 876 C C . ARG A 1 117 ? 1.076 -1.169 -23.004 1.00 89.69 117 ARG A C 1
ATOM 878 O O . ARG A 1 117 ? 0.601 -2.052 -23.704 1.00 89.69 117 ARG A O 1
ATOM 885 N N . HIS A 1 118 ? 2.313 -0.708 -23.188 1.00 87.56 118 HIS A N 1
ATOM 886 C CA . HIS A 1 118 ? 3.197 -1.280 -24.209 1.00 87.56 118 HIS A CA 1
ATOM 887 C C . HIS A 1 118 ? 3.657 -2.690 -23.825 1.00 87.56 118 HIS A C 1
ATOM 889 O O . HIS A 1 118 ? 3.642 -3.570 -24.678 1.00 87.56 118 HIS A O 1
ATOM 895 N N . ALA A 1 119 ? 3.999 -2.905 -22.551 1.00 85.88 119 ALA A N 1
ATOM 896 C CA . ALA A 1 119 ? 4.384 -4.217 -22.037 1.00 85.88 119 ALA A CA 1
ATOM 897 C C . ALA A 1 119 ? 3.221 -5.214 -22.109 1.00 85.88 119 ALA A C 1
ATOM 899 O O . ALA A 1 119 ? 3.399 -6.343 -22.551 1.00 85.88 119 ALA A O 1
ATOM 900 N N . GLU A 1 120 ? 2.013 -4.770 -21.761 1.00 86.31 120 GLU A N 1
ATOM 901 C CA . GLU A 1 120 ? 0.802 -5.579 -21.911 1.00 86.31 120 GLU A CA 1
ATOM 902 C C . GLU A 1 120 ? 0.556 -5.979 -23.369 1.00 86.31 120 GLU A C 1
ATOM 904 O O . GLU A 1 120 ? 0.329 -7.149 -23.657 1.00 86.31 120 GLU A O 1
ATOM 909 N N . HIS A 1 121 ? 0.633 -5.025 -24.305 1.00 83.06 121 HIS A N 1
ATOM 910 C CA . HIS A 1 121 ? 0.443 -5.325 -25.723 1.00 83.06 121 HIS A CA 1
ATOM 911 C C . HIS A 1 121 ? 1.486 -6.323 -26.236 1.00 83.06 121 HIS A C 1
ATOM 913 O O . HIS A 1 121 ? 1.118 -7.275 -26.915 1.00 83.06 121 HIS A O 1
ATOM 919 N N . ALA A 1 122 ? 2.760 -6.142 -25.877 1.00 83.00 122 ALA A N 1
ATOM 920 C CA . ALA A 1 122 ? 3.821 -7.075 -26.241 1.00 83.00 122 ALA A CA 1
ATOM 921 C C . ALA A 1 122 ? 3.544 -8.493 -25.708 1.00 83.00 122 ALA A C 1
ATOM 923 O O . ALA A 1 122 ? 3.614 -9.450 -26.472 1.00 83.00 122 ALA A O 1
ATOM 924 N N . ALA A 1 123 ? 3.139 -8.618 -24.440 1.00 81.62 123 ALA A N 1
ATOM 925 C CA . ALA A 1 123 ? 2.840 -9.909 -23.820 1.00 81.62 123 ALA A CA 1
ATOM 926 C C . ALA A 1 123 ? 1.610 -10.611 -24.426 1.00 81.62 123 ALA A C 1
ATOM 928 O O . ALA A 1 123 ? 1.557 -11.838 -24.472 1.00 81.62 123 ALA A O 1
ATOM 929 N N . LEU A 1 124 ? 0.605 -9.853 -24.877 1.00 76.38 124 LEU A N 1
ATOM 930 C CA . LEU A 1 124 ? -0.563 -10.412 -25.564 1.00 76.38 124 LEU A CA 1
ATOM 931 C C . LEU A 1 124 ? -0.215 -10.876 -26.984 1.00 76.38 124 LEU A C 1
ATOM 933 O O . LEU A 1 124 ? -0.624 -11.961 -27.377 1.00 76.38 124 LEU A O 1
ATOM 937 N N . VAL A 1 125 ? 0.587 -10.098 -27.718 1.00 75.12 125 VAL A N 1
ATOM 938 C CA . VAL A 1 125 ? 1.058 -10.473 -29.062 1.00 75.12 125 VAL A CA 1
ATOM 939 C C . VAL A 1 125 ? 1.920 -11.738 -29.017 1.00 75.12 125 VAL A C 1
ATOM 941 O O . VAL A 1 125 ? 1.799 -12.585 -29.895 1.00 75.12 125 VAL A O 1
ATOM 944 N N . GLU A 1 126 ? 2.754 -11.896 -27.988 1.00 70.44 126 GLU A N 1
ATOM 945 C CA . GLU A 1 126 ? 3.580 -13.093 -27.794 1.00 70.44 126 GLU A CA 1
ATOM 946 C C . GLU A 1 126 ? 2.742 -14.353 -27.515 1.00 70.44 126 GLU A C 1
ATOM 948 O O . GLU A 1 126 ? 3.037 -15.417 -28.054 1.00 70.44 126 GLU A O 1
ATOM 953 N N . LYS A 1 127 ? 1.650 -14.237 -26.743 1.00 64.31 127 LYS A N 1
ATOM 954 C CA . LYS A 1 127 ? 0.711 -15.352 -26.508 1.00 64.31 127 LYS A CA 1
ATOM 955 C C . LYS A 1 127 ? -0.002 -15.825 -27.779 1.00 64.31 127 LYS A C 1
ATOM 957 O O . LYS A 1 127 ? -0.399 -16.987 -27.840 1.00 64.31 127 LYS A O 1
ATOM 962 N N . ASP A 1 128 ? -0.164 -14.941 -28.759 1.00 61.84 128 ASP A N 1
ATOM 963 C CA . ASP A 1 128 ? -0.835 -15.226 -30.027 1.00 61.84 128 ASP A CA 1
ATOM 964 C C . ASP A 1 128 ? 0.128 -15.744 -31.120 1.00 61.84 128 ASP A C 1
ATOM 966 O O . ASP A 1 128 ? -0.334 -16.067 -32.218 1.00 61.84 128 ASP A O 1
ATOM 970 N N . ASP A 1 129 ? 1.445 -15.857 -30.864 1.00 60.06 129 ASP A N 1
ATOM 971 C CA . ASP A 1 129 ? 2.390 -16.465 -31.816 1.00 60.06 129 ASP A CA 1
ATOM 972 C C . ASP A 1 129 ? 2.353 -18.005 -31.716 1.00 60.06 129 ASP A C 1
ATOM 974 O O . ASP A 1 129 ? 2.855 -18.579 -30.749 1.00 60.06 129 ASP A O 1
ATOM 978 N N . PRO A 1 130 ? 1.845 -18.724 -32.736 1.00 56.53 130 PRO A N 1
ATOM 979 C CA . PRO A 1 130 ? 1.814 -20.188 -32.745 1.00 56.53 130 PRO A CA 1
ATOM 980 C C . PRO A 1 130 ? 3.206 -20.842 -32.846 1.00 56.53 130 PRO A C 1
ATOM 982 O O . PRO A 1 130 ? 3.302 -22.070 -32.819 1.00 56.53 130 PRO A O 1
ATOM 985 N N . ARG A 1 131 ? 4.279 -20.054 -33.001 1.00 62.72 131 ARG A N 1
ATOM 986 C CA . ARG A 1 131 ? 5.684 -20.500 -32.946 1.00 62.72 131 ARG A CA 1
ATOM 987 C C . ARG A 1 131 ? 6.382 -20.091 -31.648 1.00 62.72 131 ARG A C 1
ATOM 989 O O . ARG A 1 131 ? 7.563 -20.394 -31.498 1.00 62.72 131 ARG A O 1
ATOM 996 N N . GLY A 1 132 ? 5.679 -19.399 -30.750 1.00 51.66 132 GLY A N 1
ATOM 997 C CA . GLY A 1 132 ? 6.193 -19.012 -29.447 1.00 51.66 132 GLY A CA 1
ATOM 998 C C . GLY A 1 132 ? 6.467 -20.257 -28.618 1.00 51.66 132 GLY A C 1
ATOM 999 O O . GLY A 1 132 ? 5.553 -20.993 -28.247 1.00 51.66 132 GLY A O 1
ATOM 1000 N N . GLU A 1 133 ? 7.741 -20.519 -28.353 1.00 46.47 133 GLU A N 1
ATOM 1001 C CA . GLU A 1 133 ? 8.142 -21.468 -27.327 1.00 46.47 133 GLU A CA 1
ATOM 1002 C C . GLU A 1 133 ? 7.519 -20.979 -26.015 1.00 46.47 133 GLU A C 1
ATOM 1004 O O . GLU A 1 133 ? 7.736 -19.838 -25.609 1.00 46.47 133 GLU A O 1
ATOM 1009 N N . VAL A 1 134 ? 6.662 -21.793 -25.390 1.00 46.50 134 VAL A N 1
ATOM 1010 C CA . VAL A 1 134 ? 6.080 -21.446 -24.092 1.00 46.50 134 VAL A CA 1
ATOM 1011 C C . VAL A 1 134 ? 7.258 -21.238 -23.153 1.00 46.50 134 VAL A C 1
ATOM 1013 O O . VAL A 1 134 ? 7.920 -22.211 -22.795 1.00 46.50 134 VAL A O 1
ATOM 1016 N N . ALA A 1 135 ? 7.527 -19.990 -22.763 1.00 41.94 135 ALA A N 1
ATOM 1017 C CA . ALA A 1 135 ? 8.457 -19.684 -21.690 1.00 41.94 135 ALA A CA 1
ATOM 1018 C C . ALA A 1 135 ? 7.858 -20.259 -20.403 1.00 41.94 135 ALA A C 1
ATOM 1020 O O . ALA A 1 135 ? 7.160 -19.595 -19.637 1.00 41.94 135 ALA A O 1
ATOM 1021 N N . THR A 1 136 ? 8.050 -21.560 -20.197 1.00 36.28 136 THR A N 1
ATOM 1022 C CA . THR A 1 136 ? 7.793 -22.183 -18.918 1.00 36.28 136 THR A CA 1
ATOM 1023 C C . THR A 1 136 ? 8.758 -21.514 -17.958 1.00 36.28 136 THR A C 1
ATOM 1025 O O . THR A 1 136 ? 9.969 -21.674 -18.103 1.00 36.28 136 THR A O 1
ATOM 1028 N N . PHE A 1 137 ? 8.234 -20.786 -16.974 1.00 41.88 137 PHE A N 1
ATOM 1029 C CA . PHE A 1 137 ? 8.973 -20.331 -15.794 1.00 41.88 137 PHE A CA 1
ATOM 1030 C C . PHE A 1 137 ? 9.372 -21.538 -14.916 1.00 41.88 137 PHE A C 1
ATOM 1032 O O . PHE A 1 137 ? 9.082 -21.602 -13.727 1.00 41.88 137 PHE A O 1
ATOM 1039 N N . ASN A 1 138 ? 9.997 -22.544 -15.525 1.00 42.19 138 ASN A N 1
ATOM 1040 C CA . ASN A 1 138 ? 10.501 -23.761 -14.911 1.00 42.19 138 ASN A CA 1
ATOM 1041 C C . ASN A 1 138 ? 12.021 -23.814 -15.089 1.00 42.19 138 ASN A C 1
ATOM 1043 O O . ASN A 1 138 ? 12.554 -24.809 -15.562 1.00 42.19 138 ASN A O 1
ATOM 1047 N N . ASN A 1 139 ? 12.725 -22.771 -14.655 1.00 42.06 139 ASN A N 1
ATOM 1048 C CA . ASN A 1 139 ? 14.119 -22.934 -14.263 1.00 42.06 139 ASN A CA 1
ATOM 1049 C C . ASN A 1 139 ? 14.155 -23.100 -12.746 1.00 42.06 139 ASN A C 1
ATOM 1051 O O . ASN A 1 139 ? 14.318 -22.148 -11.991 1.00 42.06 139 ASN A O 1
ATOM 1055 N N . LYS A 1 140 ? 13.977 -24.347 -12.292 1.00 44.12 140 LYS A N 1
ATOM 1056 C CA . LYS A 1 140 ? 14.264 -24.739 -10.901 1.00 44.12 140 LYS A CA 1
ATOM 1057 C C . LYS A 1 140 ? 15.769 -24.764 -10.596 1.00 44.12 140 LYS A C 1
ATOM 1059 O O . LYS A 1 140 ? 16.132 -24.936 -9.438 1.00 44.12 140 LYS A O 1
ATOM 1064 N N . ASP A 1 141 ? 16.610 -24.546 -11.609 1.00 42.06 141 ASP A N 1
ATOM 1065 C CA . ASP A 1 141 ? 18.059 -24.738 -11.531 1.00 42.06 141 ASP A CA 1
ATOM 1066 C C . ASP A 1 141 ? 18.876 -23.450 -11.735 1.00 42.06 141 ASP A C 1
ATOM 1068 O O . ASP A 1 141 ? 20.100 -23.477 -11.624 1.00 42.06 141 ASP A O 1
ATOM 1072 N N . GLU A 1 142 ? 18.229 -22.302 -11.949 1.00 45.00 142 GLU A N 1
ATOM 1073 C CA . GLU A 1 142 ? 18.902 -21.008 -11.841 1.00 45.00 142 GLU A CA 1
ATOM 1074 C C . GLU A 1 142 ? 18.646 -20.475 -10.436 1.00 45.00 142 GLU A C 1
ATOM 1076 O O . GLU A 1 142 ? 17.575 -19.958 -10.115 1.00 45.00 142 GLU A O 1
ATOM 1081 N N . ALA A 1 143 ? 19.638 -20.659 -9.560 1.00 41.53 143 ALA A N 1
ATOM 1082 C CA . ALA A 1 143 ? 19.755 -19.867 -8.347 1.00 41.53 143 ALA A CA 1
ATOM 1083 C C . ALA A 1 143 ? 19.494 -18.416 -8.745 1.00 41.53 143 ALA A C 1
ATOM 1085 O O . ALA A 1 143 ? 20.238 -17.887 -9.567 1.00 41.53 143 ALA A O 1
ATOM 1086 N N . TRP A 1 144 ? 18.398 -17.848 -8.238 1.00 44.38 144 TRP A N 1
ATOM 1087 C CA . TRP A 1 144 ? 17.848 -16.571 -8.666 1.00 44.38 144 TRP A CA 1
ATOM 1088 C C . TRP A 1 144 ? 18.986 -15.565 -8.679 1.00 44.38 144 TRP A C 1
ATOM 1090 O O . TRP A 1 144 ? 19.448 -15.137 -7.620 1.00 44.38 144 TRP A O 1
ATOM 1100 N N . ALA A 1 145 ? 19.507 -15.262 -9.865 1.00 45.50 145 ALA A N 1
ATOM 1101 C CA . ALA A 1 145 ? 20.466 -14.198 -10.019 1.00 45.50 145 ALA A CA 1
ATOM 1102 C C . ALA A 1 145 ? 19.646 -12.943 -9.754 1.00 45.50 145 ALA A C 1
ATOM 1104 O O . ALA A 1 145 ? 18.910 -12.480 -10.619 1.00 45.50 145 ALA A O 1
ATOM 1105 N N . PHE A 1 146 ? 19.670 -12.498 -8.496 1.00 54.41 146 PHE A N 1
ATOM 1106 C CA . PHE A 1 146 ? 19.087 -11.246 -8.057 1.00 54.41 146 PHE A CA 1
ATOM 1107 C C . PHE A 1 146 ? 19.790 -10.159 -8.863 1.00 54.41 146 PHE A C 1
ATOM 1109 O O . PHE A 1 146 ? 20.853 -9.701 -8.453 1.00 54.41 146 PHE A O 1
ATOM 1116 N N . ASP A 1 147 ? 19.247 -9.801 -10.025 1.00 53.06 147 ASP A N 1
ATOM 1117 C CA . ASP A 1 147 ? 19.602 -8.555 -10.679 1.00 53.06 147 ASP A CA 1
ATOM 1118 C C . ASP A 1 147 ? 19.038 -7.450 -9.776 1.00 53.06 147 ASP A C 1
ATOM 1120 O O . ASP A 1 147 ? 17.819 -7.359 -9.599 1.00 53.06 147 ASP A O 1
ATOM 1124 N N . PRO A 1 148 ? 19.897 -6.693 -9.074 1.00 60.56 148 PRO A N 1
ATOM 1125 C CA . PRO A 1 148 ? 19.440 -5.725 -8.093 1.00 60.56 148 PRO A CA 1
ATOM 1126 C C . PRO A 1 148 ? 18.952 -4.430 -8.757 1.00 60.56 148 PRO A C 1
ATOM 1128 O O . PRO A 1 148 ? 18.579 -3.503 -8.037 1.00 60.56 148 PRO A O 1
ATOM 1131 N N . ALA A 1 149 ? 18.995 -4.329 -10.093 1.00 66.50 149 ALA A N 1
ATOM 1132 C CA . ALA A 1 149 ? 18.581 -3.130 -10.795 1.00 66.50 149 ALA A CA 1
ATOM 1133 C C . ALA A 1 149 ? 17.045 -2.968 -10.761 1.00 66.50 149 ALA A C 1
ATOM 1135 O O . ALA A 1 149 ? 16.310 -3.896 -11.102 1.00 66.50 149 ALA A O 1
ATOM 1136 N N . PRO A 1 150 ? 16.542 -1.791 -10.357 1.00 70.31 150 PRO A N 1
ATOM 1137 C CA . PRO A 1 150 ? 15.114 -1.518 -10.299 1.00 70.31 150 PRO A CA 1
ATOM 1138 C C . PRO A 1 150 ? 14.526 -1.430 -11.725 1.00 70.31 150 PRO A C 1
ATOM 1140 O O . PRO A 1 150 ? 15.030 -0.705 -12.583 1.00 70.31 150 PRO A O 1
ATOM 1143 N N . GLU A 1 151 ? 13.471 -2.201 -12.009 1.00 87.44 151 GLU A N 1
ATOM 1144 C CA . GLU A 1 151 ? 12.845 -2.250 -13.340 1.00 87.44 151 GLU A CA 1
ATOM 1145 C C . GLU A 1 151 ? 12.018 -0.979 -13.640 1.00 87.44 151 GLU A C 1
ATOM 1147 O O . GLU A 1 151 ? 11.434 -0.379 -12.732 1.00 87.44 151 GLU A O 1
ATOM 1152 N N . PRO A 1 152 ? 11.888 -0.539 -14.907 1.00 91.88 152 PRO A N 1
ATOM 1153 C CA . PRO A 1 152 ? 11.085 0.637 -15.230 1.00 91.88 152 PRO A CA 1
ATOM 1154 C C . PRO A 1 152 ? 9.607 0.484 -14.841 1.00 91.88 152 PRO A C 1
ATOM 1156 O O . PRO A 1 152 ? 8.916 -0.428 -15.292 1.00 91.88 152 PRO A O 1
ATOM 1159 N N . LEU A 1 153 ? 9.086 1.448 -14.079 1.00 96.06 153 LEU A N 1
ATOM 1160 C CA . LEU A 1 153 ? 7.668 1.512 -13.722 1.00 96.06 153 LEU A CA 1
ATOM 1161 C C . LEU A 1 153 ? 6.816 2.210 -14.791 1.00 96.06 153 LEU A C 1
ATOM 1163 O O . LEU A 1 153 ? 7.162 3.266 -15.332 1.00 96.06 153 LEU A O 1
ATOM 1167 N N . GLY A 1 154 ? 5.619 1.677 -15.009 1.00 96.81 154 GLY A N 1
ATOM 1168 C CA . GLY A 1 154 ? 4.558 2.279 -15.797 1.00 96.81 154 GLY A CA 1
ATOM 1169 C C . GLY A 1 154 ? 4.105 3.625 -15.225 1.00 96.81 154 GLY A C 1
ATOM 1170 O O . GLY A 1 154 ? 4.170 3.899 -14.026 1.00 96.81 154 GLY A O 1
ATOM 1171 N N . ARG A 1 155 ? 3.576 4.496 -16.095 1.00 97.12 155 ARG A N 1
ATOM 1172 C CA . ARG A 1 155 ? 3.150 5.856 -15.702 1.00 97.12 155 ARG A CA 1
ATOM 1173 C C . ARG A 1 155 ? 2.087 5.884 -14.596 1.00 97.12 155 ARG A C 1
ATOM 1175 O O . ARG A 1 155 ? 2.023 6.871 -13.869 1.00 97.12 155 ARG A O 1
ATOM 1182 N N . ARG A 1 156 ? 1.225 4.860 -14.502 1.00 98.19 156 ARG A N 1
ATOM 1183 C CA . ARG A 1 156 ? 0.201 4.775 -13.444 1.00 98.19 156 ARG A CA 1
ATOM 1184 C C . ARG A 1 156 ? 0.846 4.434 -12.103 1.00 98.19 156 ARG A C 1
ATOM 1186 O O . ARG A 1 156 ? 0.603 5.177 -11.164 1.00 98.19 156 ARG A O 1
ATOM 1193 N N . ALA A 1 157 ? 1.713 3.421 -12.055 1.00 98.50 157 ALA A N 1
ATOM 1194 C CA . ALA A 1 157 ? 2.484 3.064 -10.863 1.00 98.50 157 ALA A CA 1
ATOM 1195 C C . ALA A 1 157 ? 3.300 4.245 -10.311 1.00 98.50 157 ALA A C 1
ATOM 1197 O O . ALA A 1 157 ? 3.144 4.601 -9.147 1.00 98.50 157 ALA A O 1
ATOM 1198 N N . ARG A 1 158 ? 4.074 4.940 -11.163 1.00 98.31 158 ARG A N 1
ATOM 1199 C CA . ARG A 1 158 ? 4.849 6.133 -10.750 1.00 98.31 158 ARG A CA 1
ATOM 1200 C C . ARG A 1 158 ? 3.968 7.236 -10.155 1.00 98.31 158 ARG A C 1
ATOM 1202 O O . ARG A 1 158 ? 4.345 7.879 -9.183 1.00 98.31 158 ARG A O 1
ATOM 1209 N N . ARG A 1 159 ? 2.782 7.454 -10.737 1.00 98.56 159 ARG A N 1
ATOM 1210 C CA . ARG A 1 159 ? 1.817 8.435 -10.228 1.00 98.56 159 ARG A CA 1
ATOM 1211 C C . ARG A 1 159 ? 1.259 8.017 -8.872 1.00 98.56 159 ARG A C 1
ATOM 1213 O O . ARG A 1 159 ? 1.271 8.832 -7.967 1.00 98.56 159 ARG A O 1
ATOM 1220 N N . LEU A 1 160 ? 0.804 6.770 -8.735 1.00 98.75 160 LEU A N 1
ATOM 1221 C CA . LEU A 1 160 ? 0.277 6.261 -7.466 1.00 98.75 160 LEU A CA 1
ATOM 1222 C C . LEU A 1 160 ? 1.318 6.382 -6.349 1.00 98.75 160 LEU A C 1
ATOM 1224 O O . LEU A 1 160 ? 0.980 6.849 -5.267 1.00 98.75 160 LEU A O 1
ATOM 1228 N N . LEU A 1 161 ? 2.579 6.027 -6.627 1.00 98.75 161 LEU A N 1
ATOM 1229 C CA . LEU A 1 161 ? 3.680 6.159 -5.672 1.00 98.75 161 LEU A CA 1
ATOM 1230 C C . LEU A 1 161 ? 3.839 7.608 -5.195 1.00 98.75 161 LEU A C 1
ATOM 1232 O O . LEU A 1 161 ? 3.836 7.871 -3.993 1.00 98.75 161 LEU A O 1
ATOM 1236 N N . ARG A 1 162 ? 3.922 8.553 -6.137 1.00 98.62 162 ARG A N 1
ATOM 1237 C CA . ARG A 1 162 ? 4.034 9.981 -5.828 1.00 98.62 162 ARG A CA 1
ATOM 1238 C C . ARG A 1 162 ? 2.829 10.492 -5.033 1.00 98.62 162 ARG A C 1
ATOM 1240 O O . ARG A 1 162 ? 3.023 11.087 -3.977 1.00 98.62 162 ARG A O 1
ATOM 1247 N N . ASP A 1 163 ? 1.615 10.246 -5.524 1.00 98.62 163 ASP A N 1
ATOM 1248 C CA . ASP A 1 163 ? 0.366 10.714 -4.911 1.00 98.62 163 ASP A CA 1
ATOM 1249 C C . ASP A 1 163 ? 0.229 10.158 -3.481 1.00 98.62 163 ASP A C 1
ATOM 1251 O O . ASP A 1 163 ? -0.123 10.884 -2.552 1.00 98.62 163 ASP A O 1
ATOM 1255 N N . SER A 1 164 ? 0.582 8.885 -3.276 1.00 98.62 164 SER A N 1
ATOM 1256 C CA . SER A 1 164 ? 0.588 8.261 -1.954 1.00 98.62 164 SER A CA 1
ATOM 1257 C C . SER A 1 164 ? 1.589 8.925 -1.003 1.00 98.62 164 SER A C 1
ATOM 1259 O O . SER A 1 164 ? 1.261 9.131 0.163 1.00 98.62 164 SER A O 1
ATOM 1261 N N . VAL A 1 165 ? 2.808 9.234 -1.455 1.00 98.69 165 VAL A N 1
ATOM 1262 C CA . VAL A 1 165 ? 3.816 9.898 -0.608 1.00 98.69 165 VAL A CA 1
ATOM 1263 C C . VAL A 1 165 ? 3.406 11.335 -0.283 1.00 98.69 165 VAL A C 1
ATOM 1265 O O . VAL A 1 165 ? 3.551 11.777 0.856 1.00 98.69 165 VAL A O 1
ATOM 1268 N N . GLU A 1 166 ? 2.839 12.068 -1.243 1.00 98.56 166 GLU A N 1
ATOM 1269 C CA . GLU A 1 166 ? 2.278 13.401 -0.994 1.00 98.56 166 GLU A CA 1
ATOM 1270 C C . GLU A 1 166 ? 1.150 13.342 0.052 1.00 98.56 166 GLU A C 1
ATOM 1272 O O . GLU A 1 166 ? 1.119 14.161 0.978 1.00 98.56 166 GLU A O 1
ATOM 1277 N N . GLN A 1 167 ? 0.274 12.337 -0.039 1.00 98.00 167 GLN A N 1
ATOM 1278 C CA . GLN A 1 167 ? -0.820 12.136 0.908 1.00 98.00 167 GLN A CA 1
ATOM 1279 C C . GLN A 1 167 ? -0.315 11.802 2.320 1.00 98.00 167 GLN A C 1
ATOM 1281 O O . GLN A 1 167 ? -0.758 12.425 3.285 1.00 98.00 167 GLN A O 1
ATOM 1286 N N . THR A 1 168 ? 0.647 10.885 2.476 1.00 98.06 168 THR A N 1
ATOM 1287 C CA . THR A 1 168 ? 1.176 10.541 3.810 1.00 98.06 168 THR A CA 1
ATOM 1288 C C . THR A 1 168 ? 1.921 11.705 4.464 1.00 98.06 168 THR A C 1
ATOM 1290 O O . THR A 1 168 ? 1.812 11.891 5.682 1.00 98.06 168 THR A O 1
ATOM 1293 N N . ILE A 1 169 ? 2.608 12.541 3.673 1.00 98.00 169 ILE A N 1
ATOM 1294 C CA . ILE A 1 169 ? 3.200 13.804 4.137 1.00 98.00 169 ILE A CA 1
ATOM 1295 C C . ILE A 1 169 ? 2.106 14.754 4.642 1.00 98.00 169 ILE A C 1
ATOM 1297 O O . ILE A 1 169 ? 2.230 15.287 5.749 1.00 98.00 169 ILE A O 1
ATOM 1301 N N . ALA A 1 170 ? 1.036 14.953 3.865 1.00 97.44 170 ALA A N 1
ATOM 1302 C CA . ALA A 1 170 ? -0.085 15.818 4.240 1.00 97.44 170 ALA A CA 1
ATOM 1303 C C . ALA A 1 170 ? -0.802 15.330 5.513 1.00 97.44 170 ALA A C 1
ATOM 1305 O O . ALA A 1 170 ? -1.197 16.138 6.357 1.00 97.44 170 ALA A O 1
ATOM 1306 N N . ASP A 1 171 ? -0.892 14.013 5.693 1.00 95.12 171 ASP A N 1
ATOM 1307 C CA . ASP A 1 171 ? -1.487 13.364 6.863 1.00 95.12 171 ASP A CA 1
ATOM 1308 C C . ASP A 1 171 ? -0.562 13.320 8.092 1.00 95.12 171 ASP A C 1
ATOM 1310 O O . ASP A 1 171 ? -0.960 12.834 9.161 1.00 95.12 171 ASP A O 1
ATOM 1314 N N . GLY A 1 172 ? 0.669 13.824 7.961 1.00 96.06 172 GLY A N 1
ATOM 1315 C CA . GLY A 1 172 ? 1.661 13.868 9.031 1.00 96.06 172 GLY A CA 1
ATOM 1316 C C . GLY A 1 172 ? 2.189 12.492 9.450 1.00 96.06 172 GLY A C 1
ATOM 1317 O O . GLY A 1 172 ? 2.706 12.360 10.563 1.00 96.06 172 GLY A O 1
ATOM 1318 N N . ILE A 1 173 ? 2.067 11.475 8.592 1.00 96.75 173 ILE A N 1
ATOM 1319 C CA . ILE A 1 173 ? 2.577 10.125 8.843 1.00 96.75 173 ILE A CA 1
ATOM 1320 C C . ILE A 1 173 ? 4.082 10.105 8.575 1.00 96.75 173 ILE A C 1
ATOM 1322 O O . ILE A 1 173 ? 4.540 10.387 7.473 1.00 96.75 173 ILE A O 1
ATOM 1326 N N . LYS A 1 174 ? 4.870 9.771 9.601 1.00 94.44 174 LYS A N 1
ATOM 1327 C CA . LYS A 1 174 ? 6.345 9.823 9.537 1.00 94.44 174 LYS A CA 1
ATOM 1328 C C . LYS A 1 174 ? 7.028 8.469 9.663 1.00 94.44 174 LYS A C 1
ATOM 1330 O O . LYS A 1 174 ? 8.236 8.386 9.467 1.00 94.44 174 LYS A O 1
ATOM 1335 N N . LYS A 1 175 ? 6.294 7.437 10.078 1.00 95.81 175 LYS A N 1
ATOM 1336 C CA . LYS A 1 175 ? 6.858 6.129 10.412 1.00 95.81 175 LYS A CA 1
ATOM 1337 C C . LYS A 1 175 ? 6.074 5.030 9.725 1.00 95.81 175 LYS A C 1
ATOM 1339 O O . LYS A 1 175 ? 4.848 4.997 9.822 1.00 95.81 175 LYS A O 1
ATOM 1344 N N . SER A 1 176 ? 6.805 4.122 9.091 1.00 93.81 176 SER A N 1
ATOM 1345 C CA . SER A 1 176 ? 6.279 2.806 8.767 1.00 93.81 176 SER A CA 1
ATOM 1346 C C . SER A 1 176 ? 6.701 1.855 9.887 1.00 93.81 176 SER A C 1
ATOM 1348 O O . SER A 1 176 ? 7.876 1.828 10.229 1.00 93.81 176 SER A O 1
ATOM 1350 N N . CYS A 1 177 ? 5.801 1.101 10.502 1.00 96.38 177 CYS A N 1
ATOM 1351 C CA . CYS A 1 177 ? 4.364 1.084 10.241 1.00 96.38 177 CYS A CA 1
ATOM 1352 C C . CYS A 1 177 ? 3.584 2.112 11.080 1.00 96.38 177 CYS A C 1
ATOM 1354 O O . CYS A 1 177 ? 3.849 2.249 12.273 1.00 96.38 177 CYS A O 1
ATOM 1356 N N . THR A 1 178 ? 2.550 2.730 10.495 1.00 97.81 178 THR A N 1
ATOM 1357 C CA . THR A 1 178 ? 1.452 3.377 11.234 1.00 97.81 178 THR A CA 1
ATOM 1358 C C . THR A 1 178 ? 0.110 2.799 10.780 1.00 97.81 178 THR A C 1
ATOM 1360 O O . THR A 1 178 ? -0.258 2.951 9.620 1.00 97.81 178 THR A O 1
ATOM 1363 N N . ILE A 1 179 ? -0.647 2.186 11.692 1.00 97.25 179 ILE A N 1
ATOM 1364 C CA . ILE A 1 179 ? -2.062 1.853 11.492 1.00 97.25 179 ILE A CA 1
ATOM 1365 C C . ILE A 1 179 ? -2.887 3.026 12.003 1.00 97.25 179 ILE A C 1
ATOM 1367 O O . ILE A 1 179 ? -2.863 3.326 13.197 1.00 97.25 179 ILE A O 1
ATOM 1371 N N . ARG A 1 180 ? 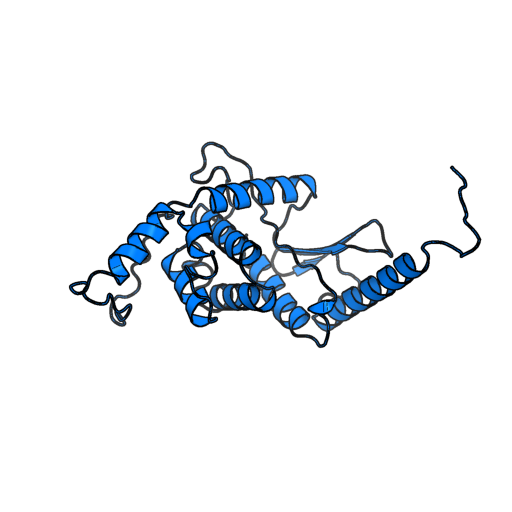-3.635 3.669 11.109 1.00 95.94 180 ARG A N 1
ATOM 1372 C CA . ARG A 1 180 ? -4.535 4.776 11.435 1.00 95.94 180 ARG A CA 1
ATOM 1373 C C . ARG A 1 180 ? -5.982 4.338 11.241 1.00 95.94 180 ARG A C 1
ATOM 1375 O O . ARG A 1 180 ? -6.381 3.991 10.136 1.00 95.94 180 ARG A O 1
ATOM 1382 N N . ILE A 1 181 ? -6.775 4.395 12.306 1.00 93.88 181 ILE A N 1
ATOM 1383 C CA . ILE A 1 181 ? -8.222 4.153 12.269 1.00 93.88 181 ILE A CA 1
ATOM 1384 C C . ILE A 1 181 ? -8.934 5.489 12.478 1.00 93.88 181 ILE A C 1
ATOM 1386 O O . ILE A 1 181 ? -8.633 6.222 13.420 1.00 93.88 181 ILE A O 1
ATOM 1390 N N . THR A 1 182 ? -9.886 5.824 11.608 1.00 90.75 182 THR A N 1
ATOM 1391 C CA . THR A 1 182 ? -10.728 7.012 11.809 1.00 90.75 182 THR A CA 1
ATOM 1392 C C . THR A 1 182 ? -11.598 6.810 13.042 1.00 90.75 182 THR A C 1
ATOM 1394 O O . THR A 1 182 ? -12.269 5.788 13.156 1.00 90.75 182 THR A O 1
ATOM 1397 N N . SER A 1 183 ? -11.585 7.779 13.959 1.00 82.44 183 SER A N 1
ATOM 1398 C CA . SER A 1 183 ? -12.296 7.669 15.230 1.00 82.44 183 SER A CA 1
ATOM 1399 C C . SER A 1 183 ? -13.412 8.695 15.368 1.00 82.44 183 SER A C 1
ATOM 1401 O O . SER A 1 183 ? -13.205 9.900 15.223 1.00 82.44 183 SER A O 1
ATOM 1403 N N . THR A 1 184 ? -14.597 8.196 15.708 1.00 77.38 184 THR A N 1
ATOM 1404 C CA . THR A 1 184 ? -15.777 8.964 16.121 1.00 77.38 184 THR A CA 1
ATOM 1405 C C . THR A 1 184 ? -15.756 9.320 17.611 1.00 77.38 184 THR A C 1
ATOM 1407 O O . THR A 1 184 ? -16.569 10.132 18.053 1.00 77.38 184 THR A O 1
ATOM 1410 N N . LEU A 1 185 ? -14.846 8.717 18.386 1.00 65.94 185 LEU A N 1
ATOM 1411 C CA . LEU A 1 185 ? -14.755 8.853 19.843 1.00 65.94 185 LEU A CA 1
ATOM 1412 C C . LEU A 1 185 ? -13.654 9.821 20.312 1.00 65.94 185 LEU A C 1
ATOM 1414 O O . LEU A 1 185 ? -13.784 10.396 21.390 1.00 65.94 185 LEU A O 1
ATOM 1418 N N . ASN A 1 186 ? -12.595 10.016 19.518 1.00 64.06 186 ASN A N 1
ATOM 1419 C CA . ASN A 1 186 ? -11.408 10.802 19.884 1.00 64.06 186 ASN A CA 1
ATOM 1420 C C . ASN A 1 186 ? -11.155 11.988 18.929 1.00 64.06 186 ASN A C 1
ATOM 1422 O O . ASN A 1 186 ? -11.984 12.327 18.087 1.00 64.06 186 ASN A O 1
ATOM 1426 N N . SER A 1 187 ? -9.982 12.628 19.053 1.00 62.16 187 SER A N 1
ATOM 1427 C CA . SER A 1 187 ? -9.453 13.693 18.186 1.00 62.16 187 SER A CA 1
ATOM 1428 C C . SER A 1 187 ? -9.147 13.211 16.755 1.00 62.16 187 SER A C 1
ATOM 1430 O O . SER A 1 187 ? -8.011 13.301 16.289 1.00 62.16 187 SER A O 1
ATOM 1432 N N . ARG A 1 188 ? -10.177 12.717 16.054 1.00 80.12 188 ARG A N 1
ATOM 1433 C CA . ARG A 1 188 ? -10.228 12.313 14.637 1.00 80.12 188 ARG A CA 1
ATOM 1434 C C . ARG A 1 188 ? -9.589 10.970 14.269 1.00 80.12 188 ARG A C 1
ATOM 1436 O O . ARG A 1 188 ? -10.180 10.257 13.462 1.00 80.12 188 ARG A O 1
ATOM 1443 N N . TYR A 1 189 ? -8.448 10.597 14.845 1.00 89.25 189 TYR A N 1
ATOM 1444 C CA . TYR A 1 189 ? -7.743 9.357 14.487 1.00 89.25 189 TYR A CA 1
ATOM 1445 C C . TYR A 1 189 ? -7.240 8.583 15.712 1.00 89.25 189 TYR A C 1
ATOM 1447 O O . TYR A 1 189 ? -6.853 9.176 16.720 1.00 89.25 189 TYR A O 1
ATOM 1455 N N . ARG A 1 190 ? -7.234 7.253 15.599 1.00 91.88 190 ARG A N 1
ATOM 1456 C CA . ARG A 1 190 ? -6.529 6.306 16.468 1.00 91.88 190 ARG A CA 1
ATOM 1457 C C . ARG A 1 190 ? -5.307 5.797 15.706 1.00 91.88 190 ARG A C 1
ATOM 1459 O O . ARG A 1 190 ? -5.469 5.036 14.756 1.00 91.88 190 ARG A O 1
ATOM 1466 N N . ASP A 1 191 ? -4.115 6.193 16.145 1.00 94.00 191 ASP A N 1
ATOM 1467 C CA . ASP A 1 191 ? -2.851 5.823 15.502 1.00 94.00 191 ASP A CA 1
ATOM 1468 C C . ASP A 1 191 ? -2.074 4.809 16.346 1.00 94.00 191 ASP A C 1
ATOM 1470 O O . ASP A 1 191 ? -1.776 5.048 17.516 1.00 94.00 191 ASP A O 1
ATOM 1474 N N . CYS A 1 192 ? -1.705 3.687 15.738 1.00 95.88 192 CYS A N 1
ATOM 1475 C CA . CYS A 1 192 ? -0.857 2.656 16.328 1.00 95.88 192 CYS A CA 1
ATOM 1476 C C . CYS A 1 192 ? 0.405 2.528 15.483 1.00 95.88 192 CYS A C 1
ATOM 1478 O O . CYS A 1 192 ? 0.334 2.177 14.308 1.00 95.88 192 CYS A O 1
ATOM 1480 N N . VAL A 1 193 ? 1.559 2.825 16.068 1.00 97.56 193 VAL A N 1
ATOM 1481 C CA . VAL A 1 193 ? 2.837 2.885 15.355 1.00 97.56 193 VAL A CA 1
ATOM 1482 C C . VAL A 1 193 ? 3.731 1.749 15.824 1.00 97.56 193 VAL A C 1
ATOM 1484 O O . VAL A 1 193 ? 3.894 1.566 17.030 1.00 97.56 193 VAL A O 1
ATOM 1487 N N . VAL A 1 194 ? 4.345 1.026 14.890 1.00 97.62 194 VAL A N 1
ATOM 1488 C CA . VAL A 1 194 ? 5.455 0.114 15.189 1.00 97.62 194 VAL A CA 1
ATOM 1489 C C . VAL A 1 194 ? 6.753 0.840 14.870 1.00 97.62 194 VAL A C 1
ATOM 1491 O O . VAL A 1 194 ? 6.918 1.364 13.772 1.00 97.62 194 VAL A O 1
ATOM 1494 N N . ASP A 1 195 ? 7.648 0.911 15.851 1.00 95.50 195 ASP A N 1
ATOM 1495 C CA . ASP A 1 195 ? 8.910 1.641 15.739 1.00 95.50 195 ASP A CA 1
ATOM 1496 C C . ASP A 1 195 ? 10.020 0.889 16.471 1.00 95.50 195 ASP A C 1
ATOM 1498 O O . ASP A 1 195 ? 10.044 0.848 17.708 1.00 95.50 195 ASP A O 1
ATOM 1502 N N . GLY A 1 196 ? 10.914 0.267 15.702 1.00 95.12 196 GLY A N 1
ATOM 1503 C CA . GLY A 1 196 ? 11.943 -0.625 16.232 1.00 95.12 196 GLY A CA 1
ATOM 1504 C C . GLY A 1 196 ? 11.334 -1.898 16.819 1.00 95.12 196 GLY A C 1
ATOM 1505 O O . GLY A 1 196 ? 11.748 -2.353 17.887 1.00 95.12 196 GLY A O 1
ATOM 1506 N N . GLY A 1 197 ? 10.297 -2.433 16.169 1.00 93.81 197 GLY A N 1
ATOM 1507 C CA . GLY A 1 197 ? 9.578 -3.627 16.606 1.00 93.81 197 GLY A CA 1
ATOM 1508 C C . GLY A 1 197 ? 8.701 -3.446 17.850 1.00 93.81 197 GLY A C 1
ATOM 1509 O O . GLY A 1 197 ? 8.249 -4.447 18.407 1.00 93.81 197 GLY A O 1
ATOM 1510 N N . GLN A 1 198 ? 8.457 -2.215 18.305 1.00 96.25 198 GLN A N 1
ATOM 1511 C CA . GLN A 1 198 ? 7.623 -1.928 19.478 1.00 96.25 198 GLN A CA 1
ATOM 1512 C C . GLN A 1 198 ? 6.393 -1.106 19.102 1.00 96.25 198 GLN A C 1
ATOM 1514 O O . GLN A 1 198 ? 6.515 -0.092 18.416 1.00 96.25 198 GLN A O 1
ATOM 1519 N N . TRP A 1 199 ? 5.231 -1.523 19.605 1.00 96.94 199 TRP A N 1
ATOM 1520 C CA . TRP A 1 199 ? 3.963 -0.818 19.439 1.00 96.94 199 TRP A CA 1
ATOM 1521 C C . TRP A 1 199 ? 3.877 0.422 20.338 1.00 96.94 199 TRP A C 1
ATOM 1523 O O . TRP A 1 199 ? 4.229 0.379 21.519 1.00 96.94 199 TRP A O 1
ATOM 1533 N N . LYS A 1 200 ? 3.404 1.538 19.777 1.00 96.00 200 LYS A N 1
ATOM 1534 C CA . LYS A 1 200 ? 3.250 2.844 20.437 1.00 96.00 200 LYS A CA 1
ATOM 1535 C C . LYS A 1 200 ? 1.942 3.507 19.995 1.00 96.00 200 LYS A C 1
ATOM 1537 O O . LYS A 1 200 ? 1.481 3.289 18.880 1.00 96.00 200 LYS A O 1
ATOM 1542 N N . GLY A 1 201 ? 1.360 4.350 20.851 1.00 91.38 201 GLY A N 1
ATOM 1543 C CA . GLY A 1 201 ? 0.133 5.110 20.538 1.00 91.38 201 GLY A CA 1
ATOM 1544 C C . GLY A 1 201 ? -1.183 4.336 20.713 1.00 91.38 201 GLY A C 1
ATOM 1545 O O . GLY A 1 201 ? -2.256 4.910 20.584 1.00 91.38 201 GLY A O 1
ATOM 1546 N N . CYS A 1 202 ? -1.104 3.060 21.087 1.00 91.56 202 CYS A N 1
ATOM 1547 C CA . CYS A 1 202 ? -2.209 2.106 21.164 1.00 91.56 202 CYS A CA 1
ATOM 1548 C C . CYS A 1 202 ? -2.386 1.558 22.589 1.00 91.56 202 CYS A C 1
ATOM 1550 O O . CYS A 1 202 ? -2.223 0.366 22.856 1.00 91.56 202 CYS A O 1
ATOM 1552 N N . ASN A 1 203 ? -2.651 2.456 23.540 1.00 88.62 203 ASN A N 1
ATOM 1553 C CA . ASN A 1 203 ? -2.769 2.104 24.965 1.00 88.62 203 ASN A CA 1
ATOM 1554 C C . ASN A 1 203 ? -3.984 1.209 25.267 1.00 88.62 203 ASN A C 1
ATOM 1556 O O . ASN A 1 203 ? -4.050 0.587 26.322 1.00 88.62 203 ASN A O 1
ATOM 1560 N N . ASP A 1 204 ? -4.946 1.175 24.351 1.00 88.88 204 ASP A N 1
ATOM 1561 C CA . ASP A 1 204 ? -6.140 0.335 24.359 1.00 88.88 204 ASP A CA 1
ATOM 1562 C C . ASP A 1 204 ? -5.914 -1.059 23.747 1.00 88.88 204 ASP A C 1
ATOM 1564 O O . ASP A 1 204 ? -6.851 -1.854 23.725 1.00 88.88 204 ASP A O 1
ATOM 1568 N N . GLY A 1 205 ? -4.691 -1.359 23.293 1.00 93.88 205 GLY A N 1
ATOM 1569 C CA . GLY A 1 205 ? -4.287 -2.671 22.796 1.00 93.88 205 GLY A CA 1
ATOM 1570 C C . GLY A 1 205 ? -3.805 -2.669 21.341 1.00 93.88 205 GLY A C 1
ATOM 1571 O O . GLY A 1 205 ? -4.049 -1.736 20.572 1.00 93.88 205 GLY A O 1
ATOM 1572 N N . HIS A 1 206 ? -3.067 -3.712 20.975 1.00 95.31 206 HIS A N 1
ATOM 1573 C CA . HIS A 1 206 ? -2.435 -3.877 19.658 1.00 95.31 206 HIS A CA 1
ATOM 1574 C C . HIS A 1 206 ? -2.414 -5.330 19.173 1.00 95.31 206 HIS A C 1
ATOM 1576 O O . HIS A 1 206 ? -1.753 -5.642 18.182 1.00 95.31 206 HIS A O 1
ATOM 1582 N N . GLU A 1 207 ? -3.128 -6.219 19.859 1.00 97.12 207 GLU A N 1
ATOM 1583 C CA . GLU A 1 207 ? -3.369 -7.570 19.375 1.00 97.12 207 GLU A CA 1
ATOM 1584 C C . GLU A 1 207 ? -4.541 -7.568 18.386 1.00 97.12 207 GLU A C 1
ATOM 1586 O O . GLU A 1 207 ? -5.331 -6.621 18.316 1.00 97.12 207 GLU A O 1
ATOM 1591 N N . VAL A 1 208 ? -4.697 -8.659 17.632 1.00 97.38 208 VAL A N 1
ATOM 1592 C CA . VAL A 1 208 ? -5.787 -8.824 16.650 1.00 97.38 208 VAL A CA 1
ATOM 1593 C C . VAL A 1 208 ? -7.153 -8.509 17.275 1.00 97.38 208 VAL A C 1
ATOM 1595 O O . VAL A 1 208 ? -7.941 -7.752 16.710 1.00 97.38 208 VAL A O 1
ATOM 1598 N N . VAL A 1 209 ? -7.413 -9.032 18.478 1.00 97.56 209 VAL A N 1
ATOM 1599 C CA . VAL A 1 209 ? -8.675 -8.819 19.207 1.00 97.56 209 VAL A CA 1
ATOM 1600 C C . VAL A 1 209 ? -8.939 -7.343 19.525 1.00 97.56 209 VAL A C 1
ATOM 1602 O O . VAL A 1 209 ? -10.092 -6.909 19.495 1.00 97.56 209 VAL A O 1
ATOM 1605 N N . ASP A 1 210 ? -7.890 -6.558 19.770 1.00 97.06 210 ASP A N 1
ATOM 1606 C CA . ASP A 1 210 ? -8.007 -5.143 20.118 1.00 97.06 210 ASP A CA 1
ATOM 1607 C C . ASP A 1 210 ? -8.384 -4.315 18.887 1.00 97.06 210 ASP A C 1
ATOM 1609 O O . ASP A 1 210 ? -9.290 -3.481 18.944 1.00 97.06 210 ASP A O 1
ATOM 1613 N N . PHE A 1 211 ? -7.759 -4.597 17.740 1.00 97.06 211 PHE A N 1
ATOM 1614 C CA . PHE A 1 211 ? -8.117 -3.963 16.470 1.00 97.06 211 PHE A CA 1
ATOM 1615 C C . PHE A 1 211 ? -9.533 -4.337 16.018 1.00 97.06 211 PHE A C 1
ATOM 1617 O O . PHE A 1 211 ? -10.306 -3.454 15.645 1.00 97.06 211 PHE A O 1
ATOM 1624 N N . VAL A 1 212 ? -9.912 -5.617 16.114 1.00 97.38 212 VAL A N 1
ATOM 1625 C CA . VAL A 1 212 ? -11.277 -6.092 15.819 1.00 97.38 212 VAL A CA 1
ATOM 1626 C C . VAL A 1 212 ? -12.300 -5.369 16.695 1.00 97.38 212 VAL A C 1
ATOM 1628 O O . VAL A 1 212 ? -13.347 -4.930 16.207 1.00 97.38 212 VAL A O 1
ATOM 1631 N N . LYS A 1 213 ? -12.009 -5.212 17.990 1.00 95.62 213 LYS A N 1
ATOM 1632 C CA . LYS A 1 213 ? -12.864 -4.462 18.911 1.00 95.62 213 LYS A CA 1
ATOM 1633 C C . LYS A 1 213 ? -12.985 -2.996 18.486 1.00 95.62 213 LYS A C 1
ATOM 1635 O O . LYS A 1 213 ? -14.110 -2.515 18.349 1.00 95.62 213 LYS A O 1
ATOM 1640 N N . ALA A 1 214 ? -11.866 -2.320 18.223 1.00 94.06 214 ALA A N 1
ATOM 1641 C CA . ALA A 1 214 ? -11.851 -0.918 17.809 1.00 94.06 214 ALA A CA 1
ATOM 1642 C C . ALA A 1 214 ? -12.665 -0.684 16.522 1.00 94.06 214 ALA A C 1
ATOM 1644 O O . ALA A 1 214 ? -13.507 0.211 16.478 1.00 94.06 214 ALA A O 1
ATOM 1645 N N . ILE A 1 215 ? -12.489 -1.531 15.502 1.00 95.19 215 ILE A N 1
ATOM 1646 C CA . ILE A 1 215 ? -13.238 -1.444 14.237 1.00 95.19 215 ILE A CA 1
ATOM 1647 C C . ILE A 1 215 ? -14.743 -1.610 14.474 1.00 95.19 215 ILE A C 1
ATOM 1649 O O . ILE A 1 215 ? -15.544 -0.830 13.960 1.00 95.19 215 ILE A O 1
ATOM 1653 N N . ASN A 1 216 ? -15.150 -2.602 15.271 1.00 95.06 216 ASN A N 1
ATOM 1654 C CA . ASN A 1 216 ? -16.565 -2.835 15.558 1.00 95.06 216 ASN A CA 1
ATOM 1655 C C . ASN A 1 216 ? -17.209 -1.668 16.322 1.00 95.06 216 ASN A C 1
ATOM 1657 O O . ASN A 1 216 ? -18.358 -1.309 16.048 1.00 95.06 216 ASN A O 1
ATOM 1661 N N . GLU A 1 217 ? -16.489 -1.078 17.277 1.00 92.81 217 GLU A N 1
ATOM 1662 C CA . GLU A 1 217 ? -16.960 0.086 18.028 1.00 92.81 217 GLU A CA 1
ATOM 1663 C C . GLU A 1 217 ? -17.132 1.306 17.116 1.00 92.81 217 GLU A C 1
ATOM 1665 O O . GLU A 1 217 ? -18.194 1.937 17.138 1.00 92.81 217 GLU A O 1
ATOM 1670 N N . GLU A 1 218 ? -16.150 1.591 16.258 1.00 92.31 218 GLU A N 1
ATOM 1671 C CA . GLU A 1 218 ? -16.219 2.709 15.314 1.00 92.31 218 GLU A CA 1
ATOM 1672 C C . GLU A 1 218 ? -17.317 2.513 14.263 1.00 92.31 218 GLU A C 1
ATOM 1674 O O . GLU A 1 218 ? -18.146 3.405 14.063 1.00 92.31 218 GLU A O 1
ATOM 1679 N N . HIS A 1 219 ? -17.428 1.320 13.673 1.00 91.75 219 HIS A N 1
ATOM 1680 C CA . HIS A 1 219 ? -18.496 0.997 12.727 1.00 91.75 219 HIS A CA 1
ATOM 1681 C C . HIS A 1 219 ? -19.891 1.170 13.357 1.00 91.75 219 HIS A C 1
ATOM 1683 O O . HIS A 1 219 ? -20.791 1.776 12.767 1.00 91.75 219 HIS A O 1
ATOM 1689 N N . LYS A 1 220 ? -20.079 0.704 14.601 1.00 91.44 220 LYS A N 1
ATOM 1690 C CA . LYS A 1 220 ? -21.335 0.890 15.346 1.00 91.44 220 LYS A CA 1
ATOM 1691 C C . LYS A 1 220 ? -21.652 2.369 15.573 1.00 91.44 220 LYS A C 1
ATOM 1693 O O . LYS A 1 220 ? -22.818 2.764 15.522 1.00 91.44 220 LYS A O 1
ATOM 16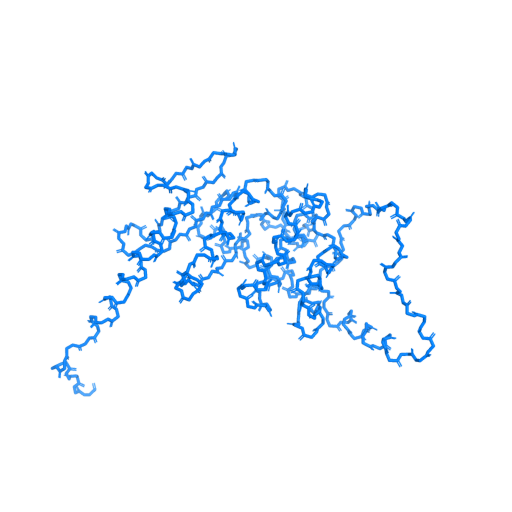98 N N . ASN A 1 221 ? -20.646 3.188 15.858 1.00 88.44 221 ASN A N 1
ATOM 1699 C CA . ASN A 1 221 ? -20.845 4.616 16.084 1.00 88.44 221 ASN A CA 1
ATOM 1700 C C . ASN A 1 221 ? -21.172 5.362 14.787 1.00 88.44 221 ASN A C 1
ATOM 1702 O O . ASN A 1 221 ? -22.067 6.210 14.800 1.00 88.44 221 ASN A O 1
ATOM 1706 N N . LEU A 1 222 ? -20.543 4.996 13.667 1.00 85.31 222 LEU A N 1
ATOM 1707 C CA . LEU A 1 222 ? -20.891 5.510 12.340 1.00 85.31 222 LEU A CA 1
ATOM 1708 C C . LEU A 1 222 ? -22.348 5.195 11.972 1.00 85.31 222 LEU A C 1
ATOM 1710 O O . LEU A 1 222 ? -23.063 6.084 11.510 1.00 85.31 222 LEU A O 1
ATOM 1714 N N . GLY A 1 223 ? -22.826 3.980 12.265 1.00 81.75 223 GLY A N 1
ATOM 1715 C CA . GLY A 1 223 ? -24.238 3.613 12.095 1.00 81.75 223 GLY A CA 1
ATOM 1716 C C . GLY A 1 223 ? -25.187 4.562 12.836 1.00 81.75 223 GLY A C 1
ATOM 1717 O O . GLY A 1 223 ? -26.098 5.130 12.237 1.00 81.75 223 GLY A O 1
ATOM 1718 N N . LYS A 1 224 ? -24.904 4.852 14.113 1.00 80.31 224 LYS A N 1
ATOM 1719 C CA . LYS A 1 224 ? -25.701 5.799 14.918 1.00 80.31 224 LYS A CA 1
ATOM 1720 C C . LYS A 1 224 ? -25.652 7.236 14.391 1.00 80.31 224 LYS A C 1
ATOM 1722 O O . LYS A 1 224 ? -26.616 7.979 14.561 1.00 80.31 224 LYS A O 1
ATOM 1727 N N . LEU A 1 225 ? -24.526 7.671 13.822 1.00 73.56 225 LEU A N 1
ATOM 1728 C CA . LEU A 1 225 ? -24.411 9.002 13.215 1.00 73.56 225 LEU A CA 1
ATOM 1729 C C . LEU A 1 225 ? -25.252 9.103 11.938 1.00 73.56 225 LEU A C 1
ATOM 1731 O O . LEU A 1 225 ? -25.891 10.131 11.712 1.00 73.56 225 LEU A O 1
ATOM 1735 N N . ASN A 1 226 ? -25.300 8.031 11.146 1.00 65.75 226 ASN A N 1
ATOM 1736 C CA . ASN A 1 226 ? -26.121 7.958 9.940 1.00 65.75 226 ASN A CA 1
ATOM 1737 C C . ASN A 1 226 ? -27.622 7.882 10.263 1.00 65.75 226 ASN A C 1
ATOM 1739 O O . ASN A 1 226 ? -28.414 8.549 9.602 1.00 65.75 226 ASN A O 1
ATOM 1743 N N . GLU A 1 227 ? -28.011 7.176 11.327 1.00 61.25 227 GLU A N 1
ATOM 1744 C CA . GLU A 1 227 ? -29.396 7.129 11.829 1.00 61.25 227 GLU A CA 1
ATOM 1745 C C . GLU A 1 227 ? -29.884 8.469 12.404 1.00 61.25 227 GLU A C 1
ATOM 1747 O O . GLU A 1 227 ? -31.081 8.748 12.421 1.00 61.25 227 GLU A O 1
ATOM 1752 N N . LYS A 1 228 ? -28.973 9.345 12.846 1.00 59.09 228 LYS A N 1
ATOM 1753 C CA . LYS A 1 228 ? -29.312 10.690 13.339 1.00 59.09 228 LYS A CA 1
ATOM 1754 C C . LYS A 1 228 ? -29.595 11.711 12.224 1.00 59.09 228 LYS A C 1
ATOM 1756 O O . LYS A 1 228 ? -29.832 12.881 12.535 1.00 59.09 228 LYS A O 1
ATOM 1761 N N . LYS A 1 229 ? -29.600 11.319 10.941 1.00 53.53 229 LYS A N 1
ATOM 1762 C CA . LYS A 1 229 ? -29.957 12.218 9.831 1.00 53.53 229 LYS A CA 1
ATOM 1763 C C . LYS A 1 229 ? -31.479 12.299 9.617 1.00 53.53 229 LYS A C 1
ATOM 1765 O O . LYS A 1 229 ? -32.090 11.427 9.019 1.00 53.53 229 LYS A O 1
ATOM 1770 N N . ILE A 1 230 ? -31.990 13.466 10.026 1.00 49.72 230 ILE A N 1
ATOM 1771 C CA . ILE A 1 230 ? -33.257 14.148 9.699 1.00 49.72 230 ILE A CA 1
ATOM 1772 C C . ILE A 1 230 ? -34.521 13.611 10.403 1.00 49.72 230 ILE A C 1
ATOM 1774 O O . ILE A 1 230 ? -35.077 12.584 10.020 1.00 49.72 230 ILE A O 1
ATOM 1778 N N . PRO A 1 231 ? -35.054 14.357 11.391 1.00 51.47 231 PRO A N 1
ATOM 1779 C CA . PRO A 1 231 ? -36.394 14.121 11.908 1.00 51.47 231 PRO A CA 1
ATOM 1780 C C . PRO A 1 231 ? -37.455 14.351 10.813 1.00 51.47 231 PRO A C 1
ATOM 1782 O O . PRO A 1 231 ? -37.345 15.335 10.080 1.00 51.47 231 PRO A O 1
ATOM 1785 N N . PRO A 1 232 ? -38.541 13.557 10.753 1.00 48.56 232 PRO A N 1
ATOM 1786 C CA . PRO A 1 232 ? -39.590 13.670 9.727 1.00 48.56 232 PRO A CA 1
ATOM 1787 C C . PRO A 1 232 ? -40.385 14.995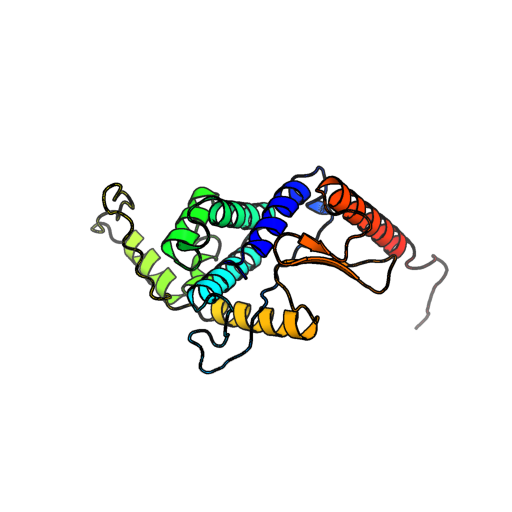 9.730 1.00 48.56 232 PRO A C 1
ATOM 1789 O O . PRO A 1 232 ? -41.312 15.154 8.945 1.00 48.56 232 PRO A O 1
ATOM 1792 N N . TRP A 1 233 ? -40.038 15.950 10.598 1.00 52.53 233 TRP A N 1
ATOM 1793 C CA . TRP A 1 233 ? -40.635 1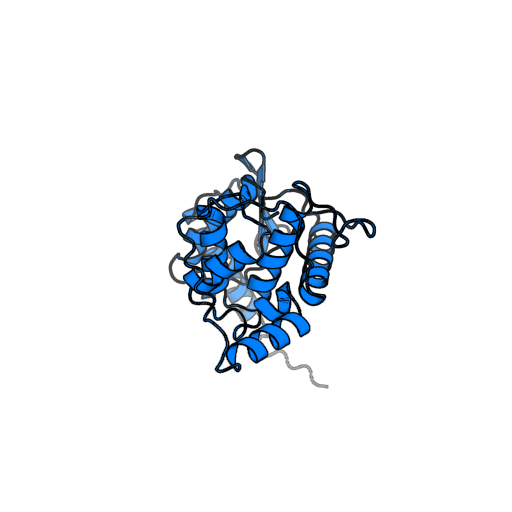7.286 10.680 1.00 52.53 233 TRP A CA 1
ATOM 1794 C C . TRP A 1 233 ? -39.742 18.409 10.118 1.00 52.53 233 TRP A C 1
ATOM 1796 O O . TRP A 1 233 ? -40.158 19.567 10.117 1.00 52.53 233 TRP A O 1
ATOM 1806 N N . TRP A 1 234 ? -38.537 18.104 9.621 1.00 36.66 234 TRP A N 1
ATOM 1807 C CA . TRP A 1 234 ? -37.687 19.077 8.921 1.00 36.66 234 TRP A CA 1
ATOM 1808 C C . TRP A 1 234 ? -38.075 19.178 7.439 1.00 36.66 234 TRP A C 1
ATOM 1810 O O . TRP A 1 234 ? -37.448 18.589 6.563 1.00 36.66 234 TRP A O 1
ATOM 1820 N N . THR A 1 235 ? -39.123 19.953 7.171 1.00 37.12 235 THR A N 1
ATOM 1821 C CA . THR A 1 235 ? -39.436 20.493 5.843 1.00 37.12 235 THR A CA 1
ATOM 1822 C C . THR A 1 235 ? -38.754 21.853 5.714 1.00 37.12 235 THR A C 1
ATOM 1824 O O . THR A 1 235 ? -39.101 22.775 6.450 1.00 37.12 235 THR A O 1
ATOM 1827 N N . VAL A 1 236 ? -37.826 22.010 4.767 1.00 33.44 236 VAL A N 1
ATOM 1828 C CA . VAL A 1 236 ? -37.530 23.335 4.203 1.00 33.44 236 VAL A CA 1
ATOM 1829 C C . VAL A 1 236 ? -38.325 23.435 2.911 1.00 33.44 236 VAL A C 1
ATOM 1831 O O . VAL A 1 236 ? -38.110 22.682 1.965 1.00 33.44 236 VAL A O 1
ATOM 1834 N N . LEU A 1 237 ? -39.320 24.316 2.945 1.00 34.84 237 LEU A N 1
ATOM 1835 C CA . LEU A 1 237 ? -39.982 24.841 1.764 1.00 34.84 237 LEU A CA 1
ATOM 1836 C C . LEU A 1 237 ? -39.056 25.886 1.129 1.00 34.84 237 LEU A C 1
ATOM 1838 O O . LEU A 1 237 ? -38.593 26.790 1.827 1.00 34.84 237 LEU A O 1
ATOM 1842 N N . VAL A 1 238 ? -38.921 25.740 -0.195 1.00 36.31 238 VAL A N 1
ATOM 1843 C CA . VAL A 1 238 ? -38.092 26.450 -1.191 1.00 36.31 238 VAL A CA 1
ATOM 1844 C C . VAL A 1 238 ? -36.619 26.051 -1.227 1.00 36.31 238 VAL A C 1
ATOM 1846 O O . VAL A 1 238 ? -35.875 26.357 -0.273 1.00 36.31 238 VAL A O 1
#

pLDDT: mean 87.19, std 17.54, range [33.44, 98.81]

InterPro domains:
  IPR004911 Gamma interferon inducible lysosomal thiol reductase GILT [PF03227] (1-81)
  IPR004911 Gamma interferon inducible lysosomal thiol reductase GILT [PTHR13234] (1-216)

Secondary structure (DSSP, 8-state):
-TT-HHHHHHHHHHHHHHHSTTTGGG---------EE-TTSTTSEE-TT-HHHHHHHHHHHHHHHHS-HHHHHHHHHHHHHSSTTTTTT-HHHHHHHHHHTT--TTTTSHHHHHH-HHHHHHHHHHHT-TT--------SSS------SPPPPPHHHHHHHHHHHHHHHHTT--SSSEEEEE-SSSSSEEEEEESSS-EES-TT--SHHHHHHHHHHHHHHHHHHHHTS--TT-----

Organism: Vanrija humicola (NCBI:txid5417)